Protein AF-A0A959CGW0-F1 (afdb_monomer)

pLDDT: mean 75.61, std 17.94, range [24.03, 93.38]

Structure (mmCIF, N/CA/C/O backbone):
data_AF-A0A959CGW0-F1
#
_entry.id   AF-A0A959CGW0-F1
#
loop_
_atom_site.group_PDB
_atom_site.id
_atom_site.type_symbol
_atom_site.label_atom_id
_atom_site.label_alt_id
_atom_site.label_comp_id
_atom_site.label_asym_id
_atom_site.label_entity_id
_atom_site.label_seq_id
_atom_site.pdbx_PDB_ins_code
_atom_site.Cartn_x
_atom_site.Cartn_y
_atom_site.Cartn_z
_atom_site.occupancy
_atom_site.B_iso_or_equiv
_atom_site.auth_seq_id
_atom_site.auth_comp_id
_atom_site.auth_asym_id
_atom_site.auth_atom_id
_atom_site.pdbx_PDB_model_num
ATOM 1 N N . MET A 1 1 ? -14.147 -12.123 28.072 1.00 40.72 1 MET A N 1
ATOM 2 C CA . MET A 1 1 ? -12.994 -11.207 27.920 1.00 40.72 1 MET A CA 1
ATOM 3 C C . MET A 1 1 ? -12.522 -11.081 26.483 1.00 40.72 1 MET A C 1
ATOM 5 O O . MET A 1 1 ? -12.394 -9.946 26.071 1.00 40.72 1 MET A O 1
ATOM 9 N N . ALA A 1 2 ? -12.300 -12.160 25.717 1.00 41.91 2 ALA A N 1
ATOM 10 C CA . ALA A 1 2 ? -12.145 -12.042 24.253 1.00 41.91 2 ALA A CA 1
ATOM 11 C C . ALA A 1 2 ? -13.503 -11.981 23.516 1.00 41.91 2 ALA A C 1
ATOM 13 O O . ALA A 1 2 ? -13.627 -11.303 22.511 1.00 41.91 2 ALA A O 1
ATOM 14 N N . GLN A 1 3 ? -14.540 -12.616 24.076 1.00 38.81 3 GLN A N 1
ATOM 15 C CA . GLN A 1 3 ? -15.893 -12.671 23.497 1.00 38.81 3 GLN A CA 1
ATOM 16 C C . GLN A 1 3 ? -16.724 -11.381 23.630 1.00 38.81 3 GLN A C 1
ATOM 18 O O . GLN A 1 3 ? -17.798 -11.312 23.056 1.00 38.81 3 GLN A O 1
ATOM 23 N N . ASP A 1 4 ? -16.259 -10.374 24.377 1.00 42.06 4 ASP A N 1
ATOM 24 C CA . ASP A 1 4 ? -17.036 -9.144 24.624 1.00 42.06 4 ASP A CA 1
ATOM 25 C C . ASP A 1 4 ? -16.695 -8.006 23.636 1.00 42.06 4 ASP A C 1
ATOM 27 O O . ASP A 1 4 ? -17.337 -6.963 23.662 1.00 42.06 4 ASP A O 1
ATOM 31 N N . LEU A 1 5 ? -15.678 -8.182 22.779 1.00 47.25 5 LEU A N 1
ATOM 32 C CA . LEU A 1 5 ? -15.230 -7.173 21.802 1.00 47.25 5 LEU A CA 1
ATOM 33 C C . LEU A 1 5 ? -15.841 -7.367 20.404 1.00 47.25 5 LEU A C 1
ATOM 35 O O . LEU A 1 5 ? -15.993 -6.389 19.678 1.00 47.25 5 LEU A O 1
ATOM 39 N N . GLU A 1 6 ? -16.249 -8.590 20.047 1.00 45.66 6 GLU A N 1
ATOM 40 C CA . GLU A 1 6 ? -16.952 -8.877 18.783 1.00 45.66 6 GLU A CA 1
ATOM 41 C C . GLU A 1 6 ? -18.391 -8.321 18.761 1.00 45.66 6 GLU A C 1
ATOM 43 O O . GLU A 1 6 ? -18.940 -8.087 17.687 1.00 45.66 6 GLU A O 1
ATOM 48 N N . GLU A 1 7 ? -19.006 -8.064 19.924 1.00 45.03 7 GLU A N 1
ATOM 49 C CA . GLU A 1 7 ? -20.389 -7.562 20.007 1.00 45.03 7 GLU A CA 1
ATOM 50 C C . GLU A 1 7 ? -20.522 -6.025 19.922 1.00 45.03 7 GLU A C 1
ATOM 52 O O . GLU A 1 7 ? -21.622 -5.543 19.652 1.00 45.03 7 GLU A O 1
ATOM 57 N N . GLU A 1 8 ? -19.454 -5.230 20.102 1.00 50.91 8 GLU A N 1
ATOM 58 C CA . GLU A 1 8 ? -19.576 -3.757 20.202 1.00 50.91 8 GLU A CA 1
ATOM 59 C C . GLU A 1 8 ? -19.379 -2.973 18.887 1.00 50.91 8 GLU A C 1
ATOM 61 O O . GLU A 1 8 ? -19.698 -1.784 18.841 1.00 50.91 8 GLU A O 1
ATOM 66 N N . ALA A 1 9 ? -18.934 -3.595 17.791 1.00 58.69 9 ALA A N 1
ATOM 67 C CA . ALA A 1 9 ? -18.875 -2.931 16.483 1.00 58.69 9 ALA A CA 1
ATOM 68 C C . ALA A 1 9 ? -18.892 -3.942 15.327 1.00 58.69 9 ALA A C 1
ATOM 70 O O . ALA A 1 9 ? -17.861 -4.295 14.763 1.00 58.69 9 ALA A O 1
ATOM 71 N N . ALA A 1 10 ? -20.085 -4.386 14.941 1.00 76.38 10 ALA A N 1
ATOM 72 C CA . ALA A 1 10 ? -20.268 -5.233 13.770 1.00 76.38 10 ALA A CA 1
ATOM 73 C C . ALA A 1 10 ? -20.148 -4.387 12.479 1.00 76.38 10 ALA A C 1
ATOM 75 O O . ALA A 1 10 ? -21.133 -3.872 11.934 1.00 76.38 10 ALA A O 1
ATOM 76 N N . LEU A 1 11 ? -18.905 -4.190 12.037 1.00 85.19 11 LEU A N 1
ATOM 77 C CA . LEU A 1 11 ? -18.532 -3.515 10.794 1.00 85.19 11 LEU A CA 1
ATOM 78 C C . LEU A 1 11 ? -18.222 -4.551 9.715 1.00 85.19 11 LEU A C 1
ATOM 80 O O . LEU A 1 11 ? -17.596 -5.562 10.004 1.00 85.19 11 LEU A O 1
ATOM 84 N N . GLN A 1 12 ? -18.642 -4.281 8.482 1.00 85.69 12 GLN A N 1
ATOM 85 C CA . GLN A 1 12 ? -18.347 -5.127 7.327 1.00 85.69 12 GLN A CA 1
ATOM 86 C C . GLN A 1 12 ? -17.741 -4.299 6.196 1.00 85.69 12 GLN A C 1
ATOM 88 O O . GLN A 1 12 ? -18.241 -3.216 5.877 1.00 85.69 12 GLN A O 1
ATOM 93 N N . GLY A 1 13 ? -16.670 -4.795 5.592 1.00 84.56 13 GLY A N 1
ATOM 94 C CA . GLY A 1 13 ? -16.005 -4.244 4.422 1.00 84.56 13 GLY A CA 1
ATOM 95 C C . GLY A 1 13 ? -16.343 -5.051 3.173 1.00 84.56 13 GLY A C 1
ATOM 96 O O . GLY A 1 13 ? -16.506 -6.265 3.214 1.00 84.56 13 GLY A O 1
ATOM 97 N N . LYS A 1 14 ? -16.469 -4.374 2.032 1.00 84.69 14 LYS A N 1
ATOM 98 C CA . LYS A 1 14 ? -16.599 -5.038 0.736 1.00 84.69 14 LYS A CA 1
ATOM 99 C C . LYS A 1 14 ? -15.982 -4.227 -0.389 1.00 84.69 14 LYS A C 1
ATOM 101 O O . LYS A 1 14 ? -16.299 -3.049 -0.569 1.00 84.69 14 LYS A O 1
ATOM 106 N N . ILE A 1 15 ? -15.177 -4.875 -1.216 1.00 82.94 15 ILE A N 1
ATOM 107 C CA . ILE A 1 15 ? -14.678 -4.348 -2.478 1.00 82.94 15 ILE A CA 1
ATOM 108 C C . ILE A 1 15 ? -15.696 -4.674 -3.569 1.00 82.94 15 ILE A C 1
ATOM 110 O O . ILE A 1 15 ? -15.999 -5.827 -3.888 1.00 82.94 15 ILE A O 1
ATOM 114 N N . LEU A 1 16 ? -16.232 -3.627 -4.182 1.00 78.38 16 LEU A N 1
ATOM 115 C CA . LEU A 1 16 ? -17.110 -3.689 -5.343 1.00 78.38 16 LEU A CA 1
ATOM 116 C C . LEU A 1 16 ? -16.325 -3.270 -6.585 1.00 78.38 16 LEU A C 1
ATOM 118 O O . LEU A 1 16 ? -15.465 -2.396 -6.509 1.00 78.38 16 LEU A O 1
ATOM 122 N N . TYR A 1 17 ? -16.633 -3.863 -7.736 1.00 81.81 17 TYR A N 1
ATOM 123 C CA . TYR A 1 17 ? -15.991 -3.506 -8.997 1.00 81.81 17 TYR A CA 1
ATOM 124 C C . TYR A 1 17 ? -17.015 -3.300 -10.113 1.00 81.81 17 TYR A C 1
ATOM 126 O O . TYR A 1 17 ? -18.050 -3.964 -10.161 1.00 81.81 17 TYR A O 1
ATOM 134 N N . GLU A 1 18 ? -16.708 -2.377 -11.020 1.00 73.19 18 GLU A N 1
ATOM 135 C CA . GLU A 1 18 ? -17.473 -2.096 -12.235 1.00 73.19 18 GLU A CA 1
ATOM 136 C C . GLU A 1 18 ? -16.509 -1.990 -13.419 1.00 73.19 18 GLU A C 1
ATOM 138 O O . GLU A 1 18 ? -15.543 -1.228 -13.370 1.00 73.19 18 GLU A O 1
ATOM 143 N N . VAL A 1 19 ? -16.772 -2.746 -14.487 1.00 76.94 19 VAL A N 1
ATOM 144 C CA . VAL A 1 19 ? -15.992 -2.680 -15.730 1.00 76.94 19 VAL A CA 1
ATOM 145 C C . VAL A 1 19 ? -16.725 -1.787 -16.728 1.00 76.94 19 VAL A C 1
ATOM 147 O O . VAL A 1 19 ? -17.822 -2.105 -17.189 1.00 76.94 19 VAL A O 1
ATOM 150 N N . GLU A 1 20 ? -16.110 -0.658 -17.073 1.00 72.75 20 GLU A N 1
ATOM 151 C CA . GLU A 1 20 ? -16.621 0.340 -18.013 1.00 72.75 20 GLU A CA 1
ATOM 152 C C . GLU A 1 20 ? -15.738 0.367 -19.270 1.00 72.75 20 GLU A C 1
ATOM 154 O O . GLU A 1 20 ? -14.824 1.179 -19.430 1.00 72.75 20 GLU A O 1
ATOM 159 N N . GLY A 1 21 ? -16.006 -0.545 -20.206 1.00 76.81 21 GLY A N 1
ATOM 160 C CA . GLY A 1 21 ? -15.242 -0.640 -21.449 1.00 76.81 21 GLY A CA 1
ATOM 161 C C . GLY A 1 21 ? -13.824 -1.165 -21.214 1.00 76.81 21 GLY A C 1
ATOM 162 O O . GLY A 1 21 ? -13.641 -2.370 -21.122 1.00 76.81 21 GLY A O 1
ATOM 163 N N . LYS A 1 22 ? -12.827 -0.269 -21.183 1.00 82.38 22 LYS A N 1
ATOM 164 C CA . LYS A 1 22 ? -11.417 -0.611 -20.894 1.00 82.38 22 LYS A CA 1
ATOM 165 C C . LYS A 1 22 ? -11.002 -0.287 -19.465 1.00 82.38 22 LYS A C 1
ATOM 167 O O . LYS A 1 22 ? -9.892 -0.638 -19.073 1.00 82.38 22 LYS A O 1
ATOM 172 N N . ASP A 1 23 ? -11.858 0.405 -18.728 1.00 78.94 23 ASP A N 1
ATOM 173 C CA . ASP A 1 23 ? -11.561 0.846 -17.380 1.00 78.94 23 ASP A CA 1
ATOM 174 C C . ASP A 1 23 ? -12.228 -0.101 -16.382 1.00 78.94 23 ASP A C 1
ATOM 176 O O . ASP A 1 23 ? -13.349 -0.561 -16.598 1.00 78.94 23 ASP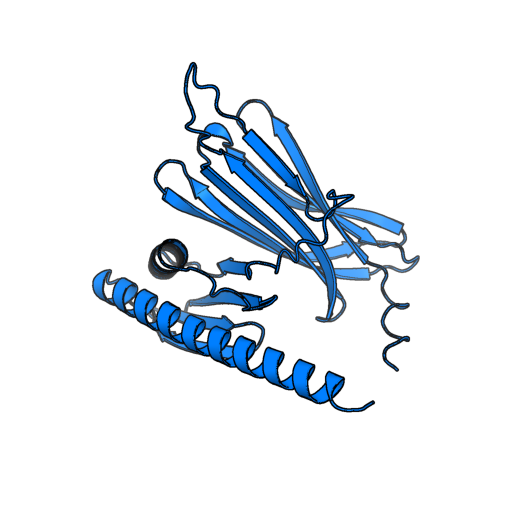 A O 1
ATOM 180 N N . ILE A 1 24 ? -11.551 -0.357 -15.270 1.00 82.19 24 ILE A N 1
ATOM 181 C CA . ILE A 1 24 ? -12.125 -0.976 -14.082 1.00 82.19 24 ILE A CA 1
ATOM 182 C C . ILE A 1 24 ? -12.177 0.068 -12.969 1.00 82.19 24 ILE A C 1
ATOM 184 O O . ILE A 1 24 ? -11.206 0.788 -12.716 1.00 82.19 24 ILE A O 1
ATOM 188 N N . VAL A 1 25 ? -13.330 0.180 -12.320 1.00 82.88 25 VAL A N 1
ATOM 189 C CA . VAL A 1 25 ? -13.539 1.029 -11.148 1.00 82.88 25 VAL A CA 1
ATOM 190 C C . VAL A 1 25 ? -13.728 0.126 -9.946 1.00 82.88 25 VAL A C 1
ATOM 192 O O . VAL A 1 25 ? -14.702 -0.619 -9.889 1.00 82.88 25 VAL A O 1
ATOM 195 N N . LEU A 1 26 ? -12.819 0.220 -8.983 1.00 86.81 26 LEU A N 1
ATOM 196 C CA . LEU A 1 26 ? -12.926 -0.461 -7.700 1.00 86.81 26 LEU A CA 1
ATOM 197 C C . LEU A 1 26 ? -13.455 0.523 -6.658 1.00 86.81 26 LEU A C 1
ATOM 199 O O . LEU A 1 26 ? -13.031 1.681 -6.610 1.00 86.81 26 LEU A O 1
ATOM 203 N N . LYS A 1 27 ? -14.396 0.073 -5.834 1.00 83.25 27 LYS A N 1
ATOM 204 C CA . LYS A 1 27 ? -15.066 0.868 -4.805 1.00 83.25 27 LYS A CA 1
ATOM 205 C C . LYS A 1 27 ? -15.039 0.090 -3.496 1.00 83.25 27 LYS A C 1
ATOM 207 O O . LYS A 1 27 ? -15.592 -1.002 -3.431 1.00 83.25 27 LYS A O 1
ATOM 212 N N . ALA A 1 28 ? -14.437 0.664 -2.464 1.00 88.56 28 ALA A N 1
ATOM 213 C CA . ALA A 1 28 ? -14.523 0.129 -1.115 1.00 88.56 28 ALA A CA 1
ATOM 214 C C . ALA A 1 28 ? -15.822 0.616 -0.467 1.00 88.56 28 ALA A C 1
ATOM 216 O O . ALA A 1 28 ? -16.067 1.824 -0.357 1.00 88.56 28 ALA A O 1
ATOM 217 N N . GLN A 1 29 ? -16.655 -0.327 -0.049 1.00 89.94 29 GLN A N 1
ATOM 218 C CA . GLN A 1 29 ? -17.862 -0.101 0.724 1.00 89.94 29 GLN A CA 1
ATOM 219 C C . GLN A 1 29 ? -17.627 -0.580 2.154 1.00 89.94 29 GLN A C 1
ATOM 221 O O . GLN A 1 29 ? -17.096 -1.663 2.362 1.00 89.94 29 GLN A O 1
ATOM 226 N N . ALA A 1 30 ? -18.061 0.213 3.126 1.00 91.69 30 ALA A N 1
ATOM 227 C CA . ALA A 1 30 ? -18.190 -0.226 4.505 1.00 91.69 30 ALA A CA 1
ATOM 228 C C . ALA A 1 30 ? -19.664 -0.208 4.909 1.00 91.69 30 ALA A C 1
ATOM 230 O O . ALA A 1 30 ? -20.430 0.652 4.459 1.00 91.69 30 ALA A O 1
ATOM 231 N N . GLN A 1 31 ? -20.057 -1.143 5.760 1.00 88.00 31 GLN A N 1
ATOM 232 C CA . GLN A 1 31 ? -21.379 -1.231 6.350 1.00 88.00 31 GLN A CA 1
ATOM 233 C C . GLN A 1 31 ? -21.255 -1.289 7.866 1.00 88.00 31 GLN A C 1
ATOM 235 O O . GLN A 1 31 ? -20.513 -2.097 8.415 1.00 88.00 31 GLN A O 1
ATOM 240 N N . ASN A 1 32 ? -22.020 -0.438 8.535 1.00 90.81 32 ASN A N 1
ATOM 241 C CA . ASN A 1 32 ? -22.271 -0.555 9.956 1.00 90.81 32 ASN A CA 1
ATOM 242 C C . ASN A 1 32 ? -23.537 -1.387 10.142 1.00 90.81 32 ASN A C 1
ATOM 244 O O . ASN A 1 32 ? -24.594 -1.001 9.654 1.00 90.81 32 ASN A O 1
ATOM 248 N N . THR A 1 33 ? -23.440 -2.529 10.814 1.00 86.62 33 THR A N 1
ATOM 249 C CA . THR A 1 33 ? -24.609 -3.374 11.115 1.00 86.62 33 THR A CA 1
ATOM 250 C C . THR A 1 33 ? -25.151 -3.137 12.526 1.00 86.62 33 THR A C 1
ATOM 252 O O . THR A 1 33 ? -26.188 -3.688 12.891 1.00 86.62 33 THR A O 1
ATOM 255 N N . THR A 1 34 ? -24.490 -2.280 13.311 1.00 85.00 34 THR A N 1
ATOM 256 C CA . THR A 1 34 ? -24.990 -1.828 14.614 1.00 85.00 34 THR A CA 1
ATOM 257 C C . THR A 1 34 ? -26.022 -0.713 14.445 1.00 85.00 34 THR A C 1
ATOM 259 O O . THR A 1 34 ? -26.118 -0.087 13.389 1.00 85.00 34 THR A O 1
ATOM 262 N N . THR A 1 35 ? -26.795 -0.435 15.495 1.00 85.75 35 THR A N 1
ATOM 263 C CA . THR A 1 35 ? -27.772 0.668 15.515 1.00 85.75 35 THR A CA 1
ATOM 264 C C . THR A 1 35 ? -27.159 2.023 15.855 1.00 85.75 35 THR A C 1
ATOM 266 O O . THR A 1 35 ? -27.779 3.057 15.600 1.00 85.75 35 THR A O 1
ATOM 269 N N . ASP A 1 36 ? -25.968 2.024 16.449 1.00 87.31 36 ASP A N 1
ATOM 270 C CA . ASP A 1 36 ? -25.286 3.234 16.884 1.00 87.31 36 ASP A CA 1
ATOM 271 C C . ASP A 1 36 ? -24.351 3.766 15.802 1.00 87.31 36 ASP A C 1
ATOM 273 O O . ASP A 1 36 ? -23.939 3.074 14.876 1.00 87.31 36 ASP A O 1
ATOM 277 N N . GLU A 1 37 ? -24.036 5.049 15.905 1.00 90.69 37 GLU A N 1
ATOM 278 C CA . GLU A 1 37 ? -23.093 5.702 15.011 1.00 90.69 37 GLU A CA 1
ATOM 279 C C . GLU A 1 37 ? -21.658 5.262 15.325 1.00 90.69 37 GLU A C 1
ATOM 281 O O . GLU A 1 37 ? -21.218 5.337 16.473 1.00 90.69 37 GLU A O 1
ATOM 286 N N . VAL A 1 38 ? -20.910 4.877 14.290 1.00 90.25 38 VAL A N 1
ATOM 287 C CA . VAL A 1 38 ? -19.531 4.395 14.410 1.00 90.25 38 VAL A CA 1
ATOM 288 C C . VAL A 1 38 ? -18.595 5.231 13.538 1.00 90.25 38 VAL A C 1
ATOM 290 O O . VAL A 1 38 ? -18.931 5.658 12.429 1.00 90.25 38 VAL A O 1
ATOM 293 N N . ILE A 1 39 ? -17.393 5.478 14.059 1.00 91.69 39 ILE A N 1
ATOM 294 C CA . ILE A 1 39 ? -16.265 6.003 13.290 1.00 91.69 39 ILE A CA 1
ATOM 295 C C . ILE A 1 39 ? -15.280 4.854 13.116 1.00 91.69 39 ILE A C 1
ATOM 297 O O . ILE A 1 39 ? -14.693 4.396 14.095 1.00 91.69 39 ILE A O 1
ATOM 301 N N . LEU A 1 40 ? -15.114 4.408 11.876 1.00 91.69 40 LEU A N 1
ATOM 302 C CA . LEU A 1 40 ? -14.159 3.370 11.503 1.00 91.69 40 LEU A CA 1
ATOM 303 C C . LEU A 1 40 ? -12.929 3.990 10.844 1.00 91.69 40 LEU A C 1
ATOM 305 O O . LEU A 1 40 ? -13.030 5.032 10.189 1.00 91.69 40 LEU A O 1
ATOM 309 N N . GLY A 1 41 ? -11.780 3.350 11.019 1.00 90.25 41 GLY A N 1
ATOM 310 C CA . GLY A 1 41 ? -10.609 3.539 10.169 1.00 90.25 41 GLY A CA 1
ATOM 311 C C . GLY A 1 41 ? -10.666 2.568 8.994 1.00 90.25 41 GLY A C 1
ATOM 312 O O . GLY A 1 41 ? -11.264 1.500 9.112 1.00 90.25 41 GLY A O 1
ATOM 313 N N . PHE A 1 42 ? -10.060 2.917 7.868 1.00 89.94 42 PHE A N 1
ATOM 314 C CA . PHE A 1 42 ? -9.888 1.981 6.765 1.00 89.94 42 PHE A CA 1
ATOM 315 C C . PHE A 1 42 ? -8.565 2.202 6.042 1.00 89.94 42 PHE A C 1
ATOM 317 O O . PHE A 1 42 ? -8.103 3.340 5.949 1.00 89.94 42 PHE A O 1
ATOM 324 N N . ASP A 1 43 ? -8.042 1.121 5.470 1.00 86.75 43 ASP A N 1
ATOM 325 C CA . ASP A 1 43 ? -7.021 1.146 4.425 1.00 86.75 43 ASP A CA 1
ATOM 326 C C . ASP A 1 43 ? -7.594 0.455 3.184 1.00 86.75 43 ASP A C 1
ATOM 328 O O . ASP A 1 43 ? -8.055 -0.684 3.255 1.00 86.75 43 ASP A O 1
ATOM 332 N N . PHE A 1 44 ? -7.590 1.141 2.042 1.00 90.19 44 PHE A N 1
ATOM 333 C CA . PHE A 1 44 ? -7.931 0.561 0.746 1.00 90.19 44 PHE A CA 1
ATOM 334 C C . PHE A 1 44 ? -6.702 0.581 -0.153 1.00 90.19 44 PHE A C 1
ATOM 336 O O . PHE A 1 44 ? -6.317 1.617 -0.707 1.00 90.19 44 PHE A O 1
ATOM 343 N N . ILE A 1 45 ? -6.080 -0.584 -0.257 1.00 85.94 45 ILE A N 1
ATOM 344 C CA . ILE A 1 45 ? -4.767 -0.786 -0.847 1.00 85.94 45 ILE A CA 1
ATOM 345 C C . ILE A 1 45 ? -4.941 -1.508 -2.168 1.00 85.94 45 ILE A C 1
ATOM 347 O O . ILE A 1 45 ? -5.727 -2.439 -2.298 1.00 85.94 45 ILE A O 1
ATOM 351 N N . LEU A 1 46 ? -4.187 -1.073 -3.159 1.00 88.94 46 LEU A N 1
ATOM 352 C CA . LEU A 1 46 ? -4.088 -1.707 -4.451 1.00 88.94 46 LEU A CA 1
ATOM 353 C C . LEU A 1 46 ? -2.620 -1.850 -4.808 1.00 88.94 46 LEU A C 1
ATOM 355 O O . LEU A 1 46 ? -1.886 -0.862 -4.786 1.00 88.94 46 LEU A O 1
ATOM 359 N N . THR A 1 47 ? -2.217 -3.058 -5.174 1.00 84.31 47 THR A N 1
ATOM 360 C CA . THR A 1 47 ? -0.896 -3.360 -5.727 1.00 84.31 47 THR A CA 1
ATOM 361 C C . THR A 1 47 ? -1.041 -4.177 -7.003 1.00 84.31 47 THR A C 1
ATOM 363 O O . THR A 1 47 ? -2.108 -4.721 -7.271 1.00 84.31 47 THR A O 1
ATOM 366 N N . GLY A 1 48 ? -0.007 -4.243 -7.830 1.00 83.38 48 GLY A N 1
ATOM 367 C CA . GLY A 1 48 ? -0.032 -5.059 -9.039 1.00 83.38 48 GLY A CA 1
ATOM 368 C C . GLY A 1 48 ? 1.058 -4.686 -10.025 1.00 83.38 48 GLY A C 1
ATOM 369 O O . GLY A 1 48 ? 1.951 -3.885 -9.725 1.00 83.38 48 GLY A O 1
ATOM 370 N N . THR A 1 49 ? 0.946 -5.223 -11.237 1.00 81.75 49 THR A N 1
ATOM 371 C CA . THR A 1 49 ? 1.864 -4.925 -12.336 1.00 81.75 49 THR A CA 1
ATOM 372 C C . THR A 1 49 ? 1.147 -4.600 -13.644 1.00 81.75 49 THR A C 1
ATOM 374 O O . THR A 1 49 ? 0.114 -5.175 -13.999 1.00 81.75 49 THR A O 1
ATOM 377 N N . ASP A 1 50 ? 1.714 -3.663 -14.404 1.00 85.88 50 ASP A N 1
ATOM 378 C CA . ASP A 1 50 ? 1.306 -3.403 -15.783 1.00 85.88 50 ASP A CA 1
ATOM 379 C C . ASP A 1 50 ? 1.914 -4.438 -16.757 1.00 85.88 50 ASP A C 1
ATOM 381 O O . ASP A 1 50 ? 2.782 -5.247 -16.416 1.00 85.88 50 ASP A O 1
ATOM 385 N N . LYS A 1 51 ? 1.488 -4.415 -18.022 1.00 83.12 51 LYS A N 1
ATOM 386 C CA . LYS A 1 51 ? 2.005 -5.316 -19.072 1.00 83.12 51 LYS A CA 1
ATOM 387 C C . LYS A 1 51 ? 3.491 -5.127 -19.404 1.00 83.12 51 LYS A C 1
ATOM 389 O O . LYS A 1 51 ? 4.061 -5.975 -20.094 1.00 83.12 51 LYS A O 1
ATOM 394 N N . ASN A 1 52 ? 4.110 -4.042 -18.942 1.00 83.19 52 ASN A N 1
ATOM 395 C CA . ASN A 1 52 ? 5.541 -3.771 -19.058 1.00 83.19 52 ASN A CA 1
ATOM 396 C C . ASN A 1 52 ? 6.320 -4.184 -17.795 1.00 83.19 52 ASN A C 1
ATOM 398 O O . ASN A 1 52 ? 7.527 -3.952 -17.746 1.00 83.19 52 ASN A O 1
ATOM 402 N N . ASN A 1 53 ? 5.661 -4.823 -16.821 1.00 77.12 53 ASN A N 1
ATOM 403 C CA . ASN A 1 53 ? 6.180 -5.162 -15.495 1.00 77.12 53 ASN A CA 1
ATOM 404 C C . ASN A 1 53 ? 6.535 -3.944 -14.625 1.00 77.12 53 ASN A C 1
ATOM 406 O O . ASN A 1 53 ? 7.368 -4.062 -13.729 1.00 77.12 53 ASN A O 1
ATOM 410 N N . ASN A 1 54 ? 5.927 -2.782 -14.867 1.00 77.94 54 ASN A N 1
ATOM 411 C CA . ASN A 1 54 ? 5.997 -1.684 -13.908 1.00 77.94 54 ASN A CA 1
ATOM 412 C C . ASN A 1 54 ? 5.009 -1.952 -12.770 1.00 77.94 54 ASN A C 1
ATOM 414 O O . ASN A 1 54 ? 3.875 -2.370 -13.021 1.00 77.94 54 ASN A O 1
ATOM 418 N N . SER A 1 55 ? 5.423 -1.675 -11.538 1.00 78.38 55 SER A N 1
ATOM 419 C CA . SER A 1 55 ? 4.558 -1.699 -10.361 1.00 78.38 55 SER A CA 1
ATOM 420 C C . SER A 1 55 ? 3.455 -0.650 -10.472 1.00 78.38 55 SER A C 1
ATOM 422 O O . SER A 1 55 ? 3.676 0.494 -10.877 1.00 78.38 55 SER A O 1
ATOM 424 N N . ILE A 1 56 ? 2.252 -1.045 -10.078 1.00 84.12 56 ILE A N 1
ATOM 425 C CA . ILE A 1 56 ? 1.138 -0.141 -9.822 1.00 84.12 56 ILE A CA 1
ATOM 426 C C . ILE A 1 56 ? 0.797 -0.232 -8.339 1.00 84.12 56 ILE A C 1
ATOM 428 O O . ILE A 1 56 ? 0.557 -1.316 -7.822 1.00 84.12 56 ILE A O 1
ATOM 432 N N . SER A 1 57 ? 0.785 0.906 -7.649 1.00 82.31 57 SER A N 1
ATOM 433 C CA . SER A 1 57 ? 0.317 0.995 -6.268 1.00 82.31 57 SER A CA 1
ATOM 434 C C . SER A 1 57 ? -0.695 2.129 -6.128 1.00 82.31 57 SER A C 1
ATOM 436 O O . SER A 1 57 ? -0.593 3.180 -6.774 1.00 82.31 57 SER A O 1
ATOM 438 N N . ASN A 1 58 ? -1.705 1.918 -5.295 1.00 84.75 58 ASN A N 1
ATOM 439 C CA . ASN A 1 58 ? -2.575 2.973 -4.805 1.00 84.75 58 ASN A CA 1
ATOM 440 C C . ASN A 1 58 ? -2.971 2.641 -3.370 1.00 84.75 58 ASN A C 1
ATOM 442 O O . ASN A 1 58 ? -3.553 1.591 -3.134 1.00 84.75 58 ASN A O 1
ATOM 446 N N . ASN A 1 59 ? -2.679 3.533 -2.431 1.00 86.12 59 ASN A N 1
ATOM 447 C CA . ASN A 1 59 ? -3.116 3.391 -1.051 1.00 86.12 59 ASN A CA 1
ATOM 448 C C . ASN A 1 59 ? -4.031 4.561 -0.673 1.00 86.12 59 ASN A C 1
ATOM 450 O O . ASN A 1 59 ? -3.656 5.727 -0.832 1.00 86.12 59 ASN A O 1
ATOM 454 N N . GLN A 1 60 ? -5.238 4.245 -0.208 1.00 85.69 60 GLN A N 1
ATOM 455 C CA . GLN A 1 60 ? -6.206 5.205 0.308 1.00 85.69 60 GLN A CA 1
ATOM 456 C C . GLN A 1 60 ? -6.565 4.837 1.745 1.00 85.69 60 GLN A C 1
ATOM 458 O O . GLN A 1 60 ? -7.375 3.942 1.970 1.00 85.69 60 GLN A O 1
ATOM 463 N N . ASP A 1 61 ? -5.996 5.568 2.696 1.00 90.62 61 ASP A N 1
ATOM 464 C CA . ASP A 1 61 ? -6.323 5.472 4.115 1.00 90.62 61 ASP A CA 1
ATOM 465 C C . ASP A 1 61 ? -7.288 6.583 4.553 1.00 90.62 61 ASP A C 1
ATOM 467 O O . ASP A 1 61 ? -7.374 7.661 3.946 1.00 90.62 61 ASP A O 1
ATOM 471 N N . GLY A 1 62 ? -8.031 6.343 5.631 1.00 89.12 62 GLY A N 1
ATOM 472 C CA . GLY A 1 62 ? -8.854 7.385 6.225 1.00 89.12 62 GLY A CA 1
ATOM 473 C C . GLY A 1 62 ? -9.765 6.923 7.348 1.00 89.12 62 GLY A C 1
ATOM 474 O O . GLY A 1 62 ? -9.744 5.782 7.795 1.00 89.12 62 GLY A O 1
ATOM 475 N N . GLN A 1 63 ? -10.598 7.856 7.805 1.00 93.00 63 GLN A N 1
ATOM 476 C CA . GLN A 1 63 ? -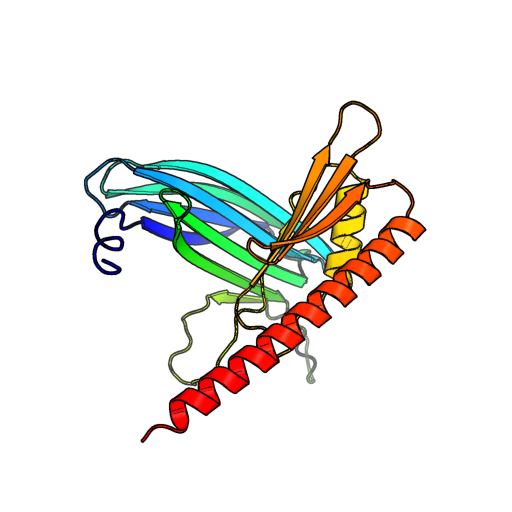11.680 7.571 8.738 1.00 93.00 63 GLN A CA 1
ATOM 477 C C . GLN A 1 63 ? -13.022 7.833 8.068 1.00 93.00 63 GLN A C 1
ATOM 479 O O . GLN A 1 63 ? -13.217 8.860 7.409 1.00 93.00 63 GLN A O 1
ATOM 484 N N . ALA A 1 64 ? -13.969 6.926 8.279 1.00 91.81 64 ALA A N 1
ATOM 485 C CA . ALA A 1 64 ? -15.328 7.060 7.800 1.00 91.81 64 ALA A CA 1
ATOM 486 C C . ALA A 1 64 ? -16.302 7.039 8.973 1.00 91.81 64 ALA A C 1
ATOM 488 O O . ALA A 1 64 ? -16.267 6.178 9.846 1.00 91.81 64 ALA A O 1
ATOM 489 N N . LYS A 1 65 ? -17.199 8.018 8.967 1.00 93.38 65 LYS A N 1
ATOM 490 C CA . LYS A 1 65 ? -18.318 8.088 9.894 1.00 93.38 65 LYS A CA 1
ATOM 491 C C . LYS A 1 65 ? -19.553 7.476 9.237 1.00 93.38 65 LYS A C 1
ATOM 493 O O . LYS A 1 65 ? -19.927 7.942 8.148 1.00 93.38 65 LYS A O 1
ATOM 498 N N . LEU A 1 66 ? -20.131 6.467 9.888 1.00 91.94 66 LEU A N 1
ATOM 499 C CA . LEU A 1 66 ? -21.319 5.729 9.459 1.00 91.94 66 LEU A CA 1
ATOM 500 C C . LEU A 1 66 ? -22.383 5.792 10.564 1.00 91.94 66 LEU A C 1
ATOM 502 O O . LEU A 1 66 ? -22.101 5.518 11.730 1.00 91.94 66 LEU A O 1
ATOM 506 N N . ALA A 1 67 ? -23.608 6.155 10.199 1.00 91.38 67 ALA A N 1
ATOM 507 C CA . ALA A 1 67 ? -24.769 5.991 11.062 1.00 91.38 67 ALA A CA 1
ATOM 508 C C . ALA A 1 67 ? -25.074 4.497 11.285 1.00 91.38 67 ALA A C 1
ATOM 510 O O . ALA A 1 67 ? -24.523 3.628 10.604 1.00 91.38 67 ALA A O 1
ATOM 511 N N . GLY A 1 68 ? -25.949 4.201 12.245 1.00 89.06 68 GLY A N 1
ATOM 512 C CA . GLY A 1 68 ? -26.440 2.843 12.451 1.00 89.06 68 GLY A CA 1
ATOM 513 C C . GLY A 1 68 ? -27.105 2.285 11.195 1.00 89.06 68 GLY A C 1
ATOM 514 O O . GLY A 1 68 ? -27.833 3.007 10.510 1.00 89.06 68 GLY A O 1
ATOM 515 N N . GLU A 1 69 ? -26.833 1.018 10.896 1.00 87.25 69 GLU A N 1
ATOM 516 C CA . GLU A 1 69 ? -27.360 0.282 9.739 1.00 87.25 69 GLU A CA 1
ATOM 517 C C . GLU A 1 69 ? -27.004 0.907 8.367 1.00 87.25 69 GLU A C 1
ATOM 519 O O . GLU A 1 69 ? -27.587 0.552 7.339 1.00 87.25 69 GLU A O 1
ATOM 524 N N . GLU A 1 70 ? -26.052 1.852 8.316 1.00 85.56 70 GLU A N 1
ATOM 525 C CA . GLU A 1 70 ? -25.647 2.541 7.087 1.00 85.56 70 GLU A CA 1
ATOM 526 C C . GLU A 1 70 ? -24.598 1.737 6.304 1.00 85.56 70 GLU A C 1
ATOM 528 O O . GLU A 1 70 ? -23.589 1.300 6.855 1.00 85.56 70 GLU A O 1
ATOM 533 N N . SER A 1 71 ? -24.782 1.639 4.984 1.00 84.62 71 SER A N 1
ATOM 534 C CA . SER A 1 71 ? -23.731 1.246 4.035 1.00 84.62 71 SER A CA 1
ATOM 535 C C . SER A 1 71 ? -23.241 2.460 3.251 1.00 84.62 71 SER A C 1
ATOM 537 O O . SER A 1 71 ? -24.038 3.203 2.673 1.00 84.62 71 SER A O 1
ATOM 539 N N . LYS A 1 72 ? -21.923 2.639 3.162 1.00 83.94 72 LYS A N 1
ATOM 540 C CA . LYS A 1 72 ? -21.301 3.821 2.561 1.00 83.94 72 LYS A CA 1
ATOM 541 C C . LYS A 1 72 ? -20.074 3.465 1.732 1.00 83.94 72 LYS A C 1
ATOM 543 O O . LYS A 1 72 ? -19.258 2.645 2.133 1.00 83.94 72 LYS A O 1
ATOM 548 N N . MET A 1 73 ? -19.929 4.125 0.583 1.00 87.06 73 MET A N 1
ATOM 549 C CA . MET A 1 73 ? -18.691 4.078 -0.200 1.00 87.06 73 MET A CA 1
ATOM 550 C C . MET A 1 73 ? -17.650 4.967 0.473 1.00 87.06 73 MET A C 1
ATOM 552 O O . MET A 1 73 ? -17.879 6.168 0.639 1.00 87.06 73 MET A O 1
ATOM 556 N N . ILE A 1 74 ? -16.536 4.369 0.874 1.00 92.88 74 ILE A N 1
ATOM 557 C CA . ILE A 1 74 ? -15.488 5.017 1.669 1.00 92.88 74 ILE A CA 1
ATOM 558 C C . ILE A 1 74 ? -14.254 5.361 0.832 1.00 92.88 74 ILE A C 1
ATOM 560 O O . ILE A 1 74 ? -13.610 6.372 1.099 1.00 92.88 74 ILE A O 1
ATOM 564 N N . ALA A 1 75 ? -13.990 4.599 -0.232 1.00 89.38 75 ALA A N 1
ATOM 565 C CA . ALA A 1 75 ? -12.896 4.856 -1.161 1.00 89.38 75 ALA A CA 1
ATOM 566 C C . ALA A 1 75 ? -13.225 4.355 -2.572 1.00 89.38 75 ALA A C 1
ATOM 568 O O . ALA A 1 75 ? -14.105 3.512 -2.771 1.00 89.38 75 ALA A O 1
ATOM 569 N N . SER A 1 76 ? -12.519 4.882 -3.572 1.00 84.56 76 SER A N 1
ATOM 570 C CA . SER A 1 76 ? -12.644 4.401 -4.949 1.00 84.56 76 SER A CA 1
ATOM 571 C C . SER A 1 76 ? -11.382 4.665 -5.756 1.00 84.56 76 SER A C 1
ATOM 573 O O . SER A 1 76 ? -10.746 5.708 -5.599 1.00 84.56 76 SER A O 1
ATOM 575 N N . THR A 1 77 ? -11.056 3.763 -6.671 1.00 86.25 77 THR A N 1
ATOM 576 C CA . THR A 1 77 ? -9.970 3.932 -7.638 1.00 86.25 77 THR A CA 1
ATOM 577 C C . THR A 1 77 ? -10.424 3.476 -9.018 1.00 86.25 77 THR A C 1
ATOM 579 O O . THR A 1 77 ? -11.276 2.600 -9.147 1.00 86.25 77 THR A O 1
ATOM 582 N N . ARG A 1 78 ? -9.868 4.086 -10.064 1.00 83.81 78 ARG A N 1
ATOM 583 C CA . ARG A 1 78 ? -10.102 3.702 -11.459 1.00 83.81 78 ARG A CA 1
ATOM 584 C C . ARG A 1 78 ? -8.770 3.359 -12.106 1.00 83.81 78 ARG A C 1
ATOM 586 O O . ARG A 1 78 ? -7.811 4.113 -11.960 1.00 83.81 78 ARG A O 1
ATOM 593 N N . MET A 1 79 ? -8.743 2.267 -12.860 1.00 85.50 79 MET A N 1
ATOM 594 C CA . MET A 1 79 ? -7.575 1.808 -13.609 1.00 85.50 79 MET A CA 1
ATOM 595 C C . MET A 1 79 ? -7.970 1.385 -15.019 1.00 85.50 79 MET A C 1
ATOM 597 O O . MET A 1 79 ? -9.125 1.053 -15.267 1.00 85.50 79 MET A O 1
ATOM 601 N N . VAL A 1 80 ? -7.003 1.366 -15.933 1.00 84.69 80 VAL A N 1
ATOM 602 C CA . VAL A 1 80 ? -7.207 0.883 -17.303 1.00 84.69 80 VAL A CA 1
ATOM 603 C C . VAL A 1 80 ? -6.863 -0.603 -17.350 1.00 84.69 80 VAL A C 1
ATOM 605 O O . VAL A 1 80 ? -5.689 -0.959 -17.422 1.00 84.69 80 VAL A O 1
ATOM 608 N N . LEU A 1 81 ? -7.879 -1.468 -17.335 1.00 79.50 81 LEU A N 1
ATOM 609 C CA . LEU A 1 81 ? -7.748 -2.929 -17.288 1.00 79.50 81 LEU A CA 1
ATOM 610 C C . LEU A 1 81 ? -6.862 -3.470 -18.421 1.00 79.50 81 LEU A C 1
ATOM 612 O O . LEU A 1 81 ? -6.035 -4.353 -18.209 1.00 79.50 81 LEU A O 1
ATOM 616 N N . SER A 1 82 ? -6.953 -2.871 -19.616 1.00 77.19 82 SER A N 1
ATOM 617 C CA . SER A 1 82 ? -6.180 -3.313 -20.782 1.00 77.19 82 SER A CA 1
ATOM 618 C C . SER A 1 82 ? -4.668 -3.117 -20.661 1.00 77.19 82 SER A C 1
ATOM 620 O O . SER A 1 82 ? -3.938 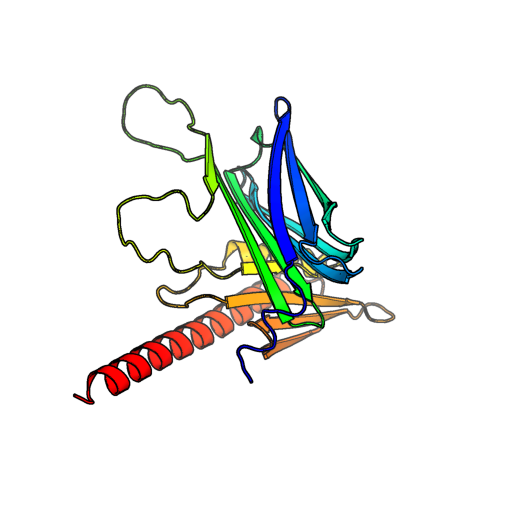-3.697 -21.464 1.00 77.19 82 SER A O 1
ATOM 622 N N . GLU A 1 83 ? -4.191 -2.308 -19.718 1.00 84.12 83 GLU A N 1
ATOM 623 C CA . GLU A 1 83 ? -2.759 -2.092 -19.473 1.00 84.12 83 GLU A CA 1
ATOM 624 C C . GLU A 1 83 ? -2.233 -2.952 -18.317 1.00 84.12 83 GLU A C 1
ATOM 626 O O . GLU A 1 83 ? -1.020 -3.056 -18.144 1.00 84.12 83 GLU A O 1
ATOM 631 N N . LEU A 1 84 ? -3.123 -3.597 -17.556 1.00 80.44 84 LEU A N 1
ATOM 632 C CA . LEU A 1 84 ? -2.764 -4.395 -16.389 1.00 80.44 84 LEU A CA 1
ATOM 633 C C . LEU A 1 84 ? -2.383 -5.818 -16.790 1.00 80.44 84 LEU A C 1
ATOM 635 O O . LEU A 1 84 ? -2.955 -6.405 -17.716 1.00 80.44 84 LEU A O 1
ATOM 639 N N . LYS A 1 85 ? -1.395 -6.360 -16.086 1.00 83.62 85 LYS A N 1
ATOM 640 C CA . LYS A 1 85 ? -1.050 -7.779 -16.105 1.00 83.62 85 LYS A CA 1
ATOM 641 C C . LYS A 1 85 ? -1.707 -8.487 -14.924 1.00 83.62 85 LYS A C 1
ATOM 643 O O . LYS A 1 85 ? -2.312 -9.531 -15.124 1.00 83.62 85 LYS A O 1
ATOM 648 N N . ASP A 1 86 ? -1.620 -7.902 -13.739 1.00 82.94 86 ASP A N 1
ATOM 649 C CA . ASP A 1 86 ? -2.243 -8.396 -12.514 1.00 82.94 86 ASP A CA 1
ATOM 650 C C . ASP A 1 86 ? -2.495 -7.231 -11.545 1.00 82.94 86 ASP A C 1
ATOM 652 O O . ASP A 1 86 ? -1.889 -6.162 -11.671 1.00 82.94 86 ASP A O 1
ATOM 656 N N . PHE A 1 87 ? -3.430 -7.418 -10.614 1.00 86.31 87 PHE A N 1
ATOM 657 C CA . PHE A 1 87 ? -3.550 -6.576 -9.429 1.00 86.31 87 PHE A CA 1
ATOM 658 C C . PHE A 1 87 ? -4.171 -7.341 -8.261 1.00 86.31 87 PHE A C 1
ATOM 660 O O . PHE A 1 87 ? -4.951 -8.273 -8.443 1.00 86.31 87 PHE A O 1
ATOM 667 N N . GLU A 1 88 ? -3.871 -6.870 -7.062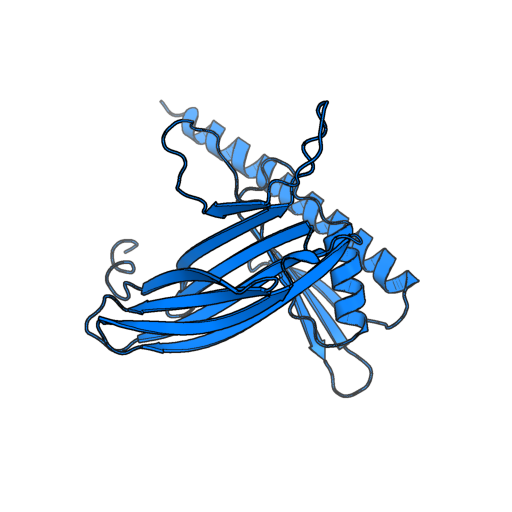 1.00 84.88 88 GLU A N 1
ATOM 668 C CA . GLU A 1 88 ? -4.468 -7.279 -5.803 1.00 84.88 88 GLU A CA 1
ATOM 669 C C . GLU A 1 88 ? -4.976 -6.024 -5.092 1.00 84.88 88 GLU A C 1
ATOM 671 O O . GLU A 1 88 ? -4.231 -5.061 -4.886 1.00 84.88 88 GLU A O 1
ATOM 676 N N . ALA A 1 89 ? -6.264 -6.011 -4.764 1.00 86.38 89 ALA A N 1
ATOM 677 C CA . ALA A 1 89 ? -6.892 -4.960 -3.984 1.00 86.38 89 ALA A CA 1
ATOM 678 C C . ALA A 1 89 ? -7.312 -5.520 -2.627 1.00 86.38 89 ALA A C 1
ATOM 680 O O . ALA A 1 89 ? -8.049 -6.499 -2.576 1.00 86.38 89 ALA A O 1
ATOM 681 N N . VAL A 1 90 ? -6.885 -4.866 -1.551 1.00 85.19 90 VAL A N 1
ATOM 682 C CA . VAL A 1 90 ? -7.175 -5.249 -0.169 1.00 85.19 90 VAL A CA 1
ATOM 683 C C . VAL A 1 90 ? -7.869 -4.093 0.536 1.00 85.19 90 VAL A C 1
ATOM 685 O O . VAL A 1 90 ? -7.450 -2.937 0.443 1.00 85.19 90 VAL A O 1
ATOM 688 N N . LEU A 1 91 ? -8.950 -4.402 1.239 1.00 84.88 91 LEU A N 1
ATOM 689 C CA . LEU A 1 91 ? -9.668 -3.494 2.116 1.00 84.88 91 LEU A CA 1
ATOM 690 C C . LEU A 1 91 ? -9.509 -3.988 3.548 1.00 84.88 91 LEU A C 1
ATOM 692 O O . LEU A 1 91 ? -9.844 -5.131 3.833 1.00 84.88 91 LEU A O 1
ATOM 696 N N . LEU A 1 92 ? -9.052 -3.113 4.437 1.00 83.94 92 LEU A N 1
ATOM 697 C CA . LEU A 1 92 ? -8.951 -3.359 5.873 1.00 83.94 92 LEU A CA 1
ATOM 698 C C . LEU A 1 92 ? -9.856 -2.363 6.598 1.00 83.94 92 LEU A C 1
ATOM 700 O O . LEU A 1 92 ? -9.807 -1.165 6.307 1.00 83.94 92 LEU A O 1
ATOM 704 N N . ILE A 1 93 ? -10.688 -2.843 7.523 1.00 83.62 93 ILE A N 1
ATOM 705 C CA . ILE A 1 93 ? -11.615 -2.025 8.313 1.00 83.62 93 ILE A CA 1
ATOM 706 C C . ILE A 1 93 ? -11.250 -2.126 9.789 1.00 83.62 93 ILE A C 1
ATOM 708 O O . ILE A 1 93 ? -11.221 -3.216 10.353 1.00 83.62 93 ILE A O 1
ATOM 712 N N . TYR A 1 94 ? -11.046 -0.978 10.432 1.00 83.94 94 TYR A N 1
ATOM 713 C CA . TYR A 1 94 ? -10.634 -0.893 11.828 1.00 83.94 94 TYR A CA 1
ATOM 714 C C . TYR A 1 94 ? -11.661 -0.166 12.695 1.00 83.94 94 TYR A C 1
ATOM 716 O O . TYR A 1 94 ? -12.238 0.847 12.289 1.00 83.94 94 TYR A O 1
ATOM 724 N N . TYR A 1 95 ? -11.806 -0.602 13.943 1.00 83.62 95 TYR A N 1
ATOM 725 C CA . TYR A 1 95 ? -12.485 0.140 15.000 1.00 83.62 95 TYR A CA 1
ATOM 726 C C . TYR A 1 95 ? -11.566 0.248 16.212 1.00 83.62 95 TYR A C 1
ATOM 728 O O . TYR A 1 95 ? -11.090 -0.757 16.722 1.00 83.62 95 TYR A O 1
ATOM 736 N N . GLN A 1 96 ? -11.300 1.478 16.665 1.00 81.06 96 GLN A N 1
ATOM 737 C CA . GLN A 1 96 ? -10.362 1.738 17.768 1.00 81.06 96 GLN A CA 1
ATOM 738 C C . GLN A 1 96 ? -9.003 1.027 17.584 1.00 81.06 96 GLN A C 1
ATOM 740 O O . GLN A 1 96 ? -8.471 0.445 18.524 1.00 81.06 96 GLN A O 1
ATOM 745 N N . ASP A 1 97 ? -8.467 1.072 16.359 1.00 73.88 97 ASP A N 1
ATOM 746 C CA . ASP A 1 97 ? -7.205 0.435 15.944 1.00 73.88 97 ASP A CA 1
ATOM 747 C C . ASP A 1 97 ? -7.208 -1.110 15.962 1.00 73.88 97 ASP A C 1
ATOM 749 O O . ASP A 1 97 ? -6.168 -1.734 15.772 1.00 73.88 97 ASP A O 1
ATOM 753 N N . ILE A 1 98 ? -8.373 -1.740 16.136 1.00 72.75 98 ILE A N 1
ATOM 754 C CA . ILE A 1 98 ? -8.560 -3.192 16.026 1.00 72.75 98 ILE A CA 1
ATOM 755 C C . ILE A 1 98 ? -9.120 -3.506 14.638 1.00 72.75 98 ILE A C 1
ATOM 757 O O . ILE A 1 98 ? -10.102 -2.888 14.229 1.00 72.75 98 ILE A O 1
ATOM 761 N N . LEU A 1 99 ? -8.503 -4.447 13.915 1.00 76.31 99 LEU A N 1
ATOM 762 C CA . LEU A 1 99 ? -9.022 -4.953 12.641 1.00 76.31 99 LEU A CA 1
ATOM 763 C C . LEU A 1 99 ? -10.334 -5.707 12.895 1.00 76.31 99 LEU A C 1
ATOM 765 O O . LEU A 1 99 ? -10.354 -6.674 13.651 1.00 76.31 99 LEU A O 1
ATOM 769 N N . MET A 1 100 ? -11.413 -5.245 12.269 1.00 82.00 100 MET A N 1
ATOM 770 C CA . MET A 1 100 ? -12.759 -5.804 12.427 1.00 82.00 100 MET A CA 1
ATOM 771 C C . MET A 1 100 ? -13.149 -6.677 11.241 1.00 82.00 100 MET A C 1
ATOM 773 O O . MET A 1 100 ? -13.831 -7.677 11.426 1.00 82.00 100 MET A O 1
ATOM 777 N N . ASP A 1 101 ? -12.741 -6.280 10.033 1.00 82.12 101 ASP A N 1
ATOM 778 C CA . ASP A 1 101 ? -13.063 -7.002 8.806 1.00 82.12 101 ASP A CA 1
ATOM 779 C C . ASP A 1 101 ? -12.065 -6.680 7.688 1.00 82.12 101 ASP A C 1
ATOM 781 O O . ASP A 1 101 ? -11.417 -5.623 7.700 1.00 82.12 101 ASP A O 1
ATOM 785 N N . SER A 1 102 ? -11.978 -7.572 6.704 1.00 81.81 102 SER A N 1
ATOM 786 C CA . SER A 1 102 ? -11.180 -7.384 5.498 1.00 81.81 102 SER A CA 1
ATOM 787 C C . SER A 1 102 ? -11.829 -8.016 4.267 1.00 81.81 102 SER A C 1
ATOM 789 O O . SER A 1 102 ? -12.606 -8.960 4.360 1.00 81.81 102 SER A O 1
ATOM 791 N N . ASP A 1 103 ? -11.511 -7.484 3.088 1.00 81.31 103 ASP A N 1
ATOM 792 C CA . ASP A 1 103 ? -11.918 -8.073 1.807 1.00 81.31 103 ASP A CA 1
ATOM 793 C C . ASP A 1 103 ? -10.772 -7.958 0.797 1.00 81.31 103 ASP A C 1
ATOM 795 O O . ASP A 1 103 ? -10.086 -6.931 0.752 1.00 81.31 103 ASP A O 1
ATOM 799 N N . THR A 1 104 ? -10.594 -8.991 -0.026 1.00 83.94 104 THR A N 1
ATOM 800 C CA . THR A 1 104 ? -9.514 -9.095 -1.014 1.00 83.94 104 THR A CA 1
ATOM 801 C C . THR A 1 104 ? -10.085 -9.423 -2.390 1.00 83.94 104 THR A C 1
ATOM 803 O O . THR A 1 104 ? -10.886 -10.343 -2.575 1.00 83.94 104 THR A O 1
ATOM 806 N N . LEU A 1 105 ? -9.648 -8.668 -3.396 1.00 81.50 105 LEU A N 1
ATOM 807 C CA . LEU A 1 105 ? -9.997 -8.872 -4.796 1.00 81.50 105 LEU A CA 1
ATOM 808 C C . LEU A 1 105 ? -8.727 -9.011 -5.629 1.00 81.50 105 LEU A C 1
ATOM 810 O O . LEU A 1 105 ? -7.929 -8.076 -5.708 1.00 81.50 105 LEU A O 1
ATOM 814 N N . VAL A 1 106 ? -8.595 -10.142 -6.315 1.00 83.62 106 VAL A N 1
ATOM 815 C CA . VAL A 1 106 ? -7.442 -10.438 -7.167 1.00 83.62 106 VAL A CA 1
ATOM 816 C C . VAL A 1 106 ? -7.871 -10.455 -8.629 1.00 83.62 106 VAL A C 1
ATOM 818 O O . VAL A 1 106 ? -8.949 -10.933 -8.988 1.00 83.62 106 VAL A O 1
ATOM 821 N N . TYR A 1 107 ? -7.005 -9.925 -9.481 1.00 83.88 107 TYR A N 1
ATOM 822 C CA . TYR A 1 107 ? -7.118 -9.988 -10.927 1.00 83.88 107 TYR A CA 1
ATOM 823 C C . TYR A 1 107 ? -5.804 -10.452 -11.530 1.00 83.88 107 TYR A C 1
ATOM 825 O O . TYR A 1 107 ? -4.734 -9.933 -11.200 1.00 83.88 107 TYR A O 1
ATOM 833 N N . SER A 1 108 ? -5.895 -11.357 -12.494 1.00 79.50 108 SER A N 1
ATOM 834 C CA . SER A 1 108 ? -4.765 -11.753 -13.321 1.00 79.50 108 SER A CA 1
ATOM 835 C C . SER A 1 108 ? -5.194 -11.881 -14.784 1.00 79.50 108 SER A C 1
ATOM 837 O O . SER A 1 108 ? -6.256 -12.400 -15.127 1.00 79.50 108 SER A O 1
ATOM 839 N N . ALA A 1 109 ? -4.354 -11.367 -15.680 1.00 73.00 109 ALA A N 1
ATOM 840 C CA . ALA A 1 109 ? -4.470 -11.567 -17.116 1.00 73.00 109 ALA A CA 1
ATOM 841 C C . ALA A 1 109 ? -3.567 -12.742 -17.502 1.00 73.00 109 ALA A C 1
ATOM 843 O O . ALA A 1 109 ? -2.419 -12.560 -17.934 1.00 73.00 109 ALA A O 1
ATOM 844 N N . ASP A 1 110 ? -4.054 -13.961 -17.290 1.00 62.75 110 ASP A N 1
ATOM 845 C CA . ASP A 1 110 ? -3.243 -15.153 -17.477 1.00 62.75 110 ASP A CA 1
ATOM 846 C C . ASP A 1 110 ? -2.895 -15.368 -18.964 1.00 62.75 110 ASP A C 1
ATOM 848 O O . ASP A 1 110 ? -3.736 -15.311 -19.867 1.00 62.75 110 ASP A O 1
ATOM 852 N N . ARG A 1 111 ? -1.617 -15.651 -19.256 1.00 44.50 111 ARG A N 1
ATOM 853 C CA . ARG A 1 111 ? -1.218 -16.215 -20.558 1.00 44.50 111 ARG A CA 1
ATOM 854 C C . ARG A 1 111 ? -1.248 -17.732 -20.452 1.00 44.50 111 ARG A C 1
ATOM 856 O O . ARG A 1 111 ? -0.203 -18.360 -20.277 1.00 44.50 111 ARG A O 1
ATOM 863 N N . GLN A 1 112 ? -2.401 -18.337 -20.697 1.00 42.47 112 GLN A N 1
ATOM 864 C CA . GLN A 1 112 ? -2.450 -19.761 -21.021 1.00 42.47 112 GLN A CA 1
ATOM 865 C C . GLN A 1 112 ? -1.749 -19.993 -22.377 1.00 42.47 112 GLN A C 1
ATOM 867 O O . GLN A 1 112 ? -2.324 -19.846 -23.455 1.00 42.47 112 GLN A O 1
ATOM 872 N N . LYS A 1 113 ? -0.454 -20.335 -22.355 1.00 46.50 113 LYS A N 1
ATOM 873 C CA . LYS A 1 113 ? 0.219 -20.979 -23.493 1.00 46.50 113 LYS A CA 1
ATOM 874 C C . LYS A 1 113 ? 0.022 -22.489 -23.376 1.00 46.50 113 LYS A C 1
ATOM 876 O O . LYS A 1 113 ? 0.911 -23.164 -22.870 1.00 46.50 113 LYS A O 1
ATOM 881 N N . GLN A 1 114 ? -1.052 -23.022 -23.954 1.00 38.00 114 GLN A N 1
ATOM 882 C CA . GLN A 1 114 ? -1.001 -24.325 -24.625 1.00 38.00 114 GLN A CA 1
ATOM 883 C C . GLN A 1 114 ? -1.885 -24.317 -25.878 1.00 38.00 114 GLN A C 1
ATOM 885 O O . GLN A 1 114 ? -3.100 -24.289 -25.796 1.00 38.00 114 GLN A O 1
ATOM 890 N N . ASN A 1 115 ? -1.185 -24.316 -27.017 1.00 43.88 115 ASN A N 1
ATOM 891 C CA . ASN A 1 115 ? -1.551 -24.724 -28.376 1.00 43.88 115 ASN A CA 1
ATOM 892 C C . ASN A 1 115 ? -2.953 -24.384 -28.928 1.00 43.88 115 ASN A C 1
ATOM 894 O O . ASN A 1 115 ? -3.973 -24.886 -28.482 1.00 43.88 115 ASN A O 1
ATOM 898 N N . ASP A 1 116 ? -2.903 -23.650 -30.045 1.00 44.47 116 ASP A N 1
ATOM 899 C CA . ASP A 1 116 ? -3.959 -23.380 -31.028 1.00 44.47 116 ASP A CA 1
ATOM 900 C C . ASP A 1 116 ? -4.991 -22.288 -30.678 1.00 44.47 116 ASP A C 1
ATOM 902 O O . ASP A 1 116 ? -6.141 -22.548 -30.353 1.00 44.47 116 ASP A O 1
ATOM 906 N N . GLY A 1 117 ? -4.582 -21.028 -30.906 1.00 39.38 117 GLY A N 1
ATOM 907 C CA . GLY A 1 117 ? -5.492 -19.892 -31.131 1.00 39.38 117 GLY A CA 1
ATOM 908 C C . GLY A 1 117 ? -5.724 -18.998 -29.912 1.00 39.38 117 GLY A C 1
ATOM 909 O O . GLY A 1 117 ? -6.762 -19.073 -29.274 1.00 39.38 117 GLY A O 1
ATOM 910 N N . ALA A 1 118 ? -4.760 -18.121 -29.619 1.00 35.97 118 ALA A N 1
ATOM 911 C CA . ALA A 1 118 ? -4.743 -17.248 -28.444 1.00 35.97 118 ALA A CA 1
ATOM 912 C C . ALA A 1 118 ? -5.959 -16.301 -28.334 1.00 35.97 118 ALA A C 1
ATOM 914 O O . ALA A 1 118 ? -6.077 -15.342 -29.102 1.00 35.97 118 ALA A O 1
ATOM 915 N N . ALA A 1 119 ? -6.785 -16.524 -27.310 1.00 38.31 119 ALA A N 1
ATOM 916 C CA . ALA A 1 119 ? -7.554 -15.492 -26.624 1.00 38.31 119 ALA A CA 1
ATOM 917 C C . ALA A 1 119 ? -6.945 -15.303 -25.223 1.00 38.31 119 ALA A C 1
ATOM 919 O O . ALA A 1 119 ? -6.480 -16.266 -24.620 1.00 38.31 119 ALA A O 1
ATOM 920 N N . TYR A 1 120 ? -6.877 -14.057 -24.755 1.00 47.09 120 TYR A N 1
ATOM 921 C CA . TYR A 1 120 ? -6.505 -13.740 -23.376 1.00 47.09 120 TYR A CA 1
ATOM 922 C C . TYR A 1 120 ? -7.732 -14.028 -22.507 1.00 47.09 120 TYR A C 1
ATOM 924 O O . TYR A 1 120 ? -8.800 -13.498 -22.817 1.00 47.09 120 TYR A O 1
ATOM 932 N N . GLU A 1 121 ? -7.604 -14.861 -21.478 1.00 48.59 121 GLU A N 1
ATOM 933 C CA . GLU A 1 121 ? -8.644 -14.986 -20.456 1.00 48.59 121 GLU A CA 1
ATOM 934 C C . GLU A 1 121 ? -8.288 -14.019 -19.322 1.00 48.59 121 GLU A C 1
ATOM 936 O O . GLU A 1 121 ? -7.204 -14.079 -18.747 1.00 48.59 121 GLU A O 1
ATOM 941 N N . GLU A 1 122 ? -9.166 -13.042 -19.110 1.00 57.62 122 GLU A N 1
ATOM 942 C CA . GLU A 1 122 ? -9.123 -12.114 -17.982 1.00 57.62 122 GLU A CA 1
ATOM 943 C C . GLU A 1 122 ? -9.961 -12.739 -16.866 1.00 57.62 122 GLU A C 1
ATOM 945 O O . GLU A 1 122 ? -11.143 -13.010 -17.095 1.00 57.62 122 GLU A O 1
ATOM 950 N N . ASP A 1 123 ? -9.370 -12.975 -15.691 1.00 68.81 123 ASP A N 1
ATOM 951 C CA . ASP A 1 123 ? -10.088 -13.544 -14.548 1.00 68.81 123 ASP A CA 1
ATOM 952 C C . ASP A 1 123 ? -10.072 -12.587 -13.351 1.00 68.81 123 ASP A C 1
ATOM 954 O O . ASP A 1 123 ? -9.040 -12.011 -12.998 1.00 68.81 123 ASP A O 1
ATOM 958 N N . ILE A 1 124 ? -11.249 -12.384 -12.755 1.00 64.88 124 ILE A N 1
ATOM 959 C CA . ILE A 1 124 ? -11.437 -11.598 -11.531 1.00 64.88 124 ILE A CA 1
ATOM 960 C C . ILE A 1 124 ? -12.006 -12.552 -10.488 1.00 64.88 124 ILE A C 1
ATOM 962 O O . ILE A 1 124 ? -13.189 -12.899 -10.540 1.00 64.88 124 ILE A O 1
ATOM 966 N N . SER A 1 125 ? -11.183 -12.921 -9.515 1.00 72.75 125 SER A N 1
ATOM 967 C CA . SER A 1 125 ? -11.531 -13.865 -8.456 1.00 72.75 125 SER A CA 1
ATOM 968 C C . SER A 1 125 ? -11.587 -13.175 -7.092 1.00 72.75 125 SER A C 1
ATOM 970 O O . SER A 1 125 ? -10.789 -12.282 -6.795 1.00 72.75 125 SER A O 1
ATOM 972 N N . ARG A 1 126 ? -12.528 -13.605 -6.246 1.00 58.25 126 ARG A N 1
ATOM 973 C CA . ARG A 1 126 ? -12.561 -13.277 -4.814 1.00 58.25 126 ARG A CA 1
ATOM 974 C C . ARG A 1 126 ? -12.040 -14.460 -4.012 1.00 58.25 126 ARG A C 1
ATOM 976 O O . ARG A 1 126 ? -12.317 -15.606 -4.371 1.00 58.25 126 ARG A O 1
ATOM 983 N N . GLU A 1 127 ? -11.349 -14.199 -2.912 1.00 48.47 127 GLU A N 1
ATOM 984 C CA . GLU A 1 127 ? -11.134 -15.245 -1.914 1.00 48.47 127 GLU A CA 1
ATOM 985 C C . GLU A 1 127 ? -12.479 -15.594 -1.252 1.00 48.47 127 GLU A C 1
ATOM 987 O O . GLU A 1 127 ? -13.197 -14.713 -0.783 1.00 48.47 127 GLU A O 1
ATOM 992 N N . GLY A 1 128 ? -12.854 -16.881 -1.288 1.00 39.81 128 GLY A N 1
ATOM 993 C CA . GLY A 1 128 ? -14.090 -17.409 -0.686 1.00 39.81 128 GLY A CA 1
ATOM 994 C C . GLY A 1 128 ? -15.024 -18.211 -1.608 1.00 39.81 128 GLY A C 1
ATOM 995 O O . GLY A 1 128 ? -15.885 -18.922 -1.098 1.00 39.81 128 GLY A O 1
ATOM 996 N N . ASP A 1 129 ? -14.840 -18.189 -2.934 1.00 32.38 129 ASP A N 1
ATOM 997 C CA . ASP A 1 129 ? -15.715 -18.893 -3.901 1.00 32.38 129 ASP A CA 1
ATOM 998 C C . ASP A 1 129 ? -15.188 -20.288 -4.334 1.00 32.38 129 ASP A C 1
ATOM 1000 O O . ASP A 1 129 ? -15.488 -20.776 -5.425 1.00 32.38 129 ASP A O 1
ATOM 1004 N N . TYR A 1 130 ? -14.426 -20.975 -3.472 1.00 31.72 130 TYR A N 1
ATOM 1005 C CA . TYR A 1 130 ? -13.977 -22.358 -3.694 1.00 31.72 130 TYR A CA 1
ATOM 1006 C C . TYR A 1 130 ? -14.745 -23.342 -2.800 1.00 31.72 130 TYR A C 1
ATOM 1008 O O . TYR A 1 130 ? -14.234 -23.833 -1.793 1.00 31.72 130 TYR A O 1
ATOM 1016 N N . GLU A 1 131 ? -15.976 -23.699 -3.179 1.00 30.98 131 GLU A N 1
ATOM 1017 C CA . GLU A 1 131 ? -16.543 -24.963 -2.699 1.00 30.98 131 GLU A CA 1
ATOM 1018 C C . GLU A 1 131 ? -15.759 -26.121 -3.332 1.00 30.98 131 GLU A C 1
ATOM 1020 O O . GLU A 1 131 ? -15.961 -26.485 -4.490 1.00 30.98 131 GLU A O 1
ATOM 1025 N N . GLY A 1 132 ? -14.873 -26.727 -2.540 1.00 28.92 132 GLY A N 1
ATOM 1026 C CA . GLY A 1 132 ? -14.344 -28.060 -2.815 1.00 28.92 132 GLY A CA 1
ATOM 1027 C C . GLY A 1 132 ? -12.903 -28.121 -3.305 1.00 28.92 132 GLY A C 1
ATOM 1028 O O . GLY A 1 132 ? -12.641 -28.713 -4.342 1.00 28.92 132 GLY A O 1
ATOM 1029 N N . GLN A 1 133 ? -11.966 -27.615 -2.511 1.00 24.03 133 GLN A N 1
ATOM 1030 C CA . GLN A 1 133 ? -10.715 -28.308 -2.189 1.00 24.03 133 GLN A CA 1
ATOM 1031 C C . GLN A 1 133 ? -10.077 -27.549 -1.029 1.00 24.03 133 GLN A C 1
ATOM 1033 O O . GLN A 1 133 ? -9.796 -26.365 -1.166 1.00 24.03 133 GLN A O 1
ATOM 1038 N N . GLU A 1 134 ? -9.839 -28.229 0.094 1.00 28.03 134 GLU A N 1
ATOM 1039 C CA . GLU A 1 134 ? -8.901 -27.764 1.118 1.00 28.03 134 GLU A CA 1
ATOM 1040 C C . GLU A 1 134 ? -7.515 -27.658 0.467 1.00 28.03 134 GLU A C 1
ATOM 1042 O O . GLU A 1 134 ? -6.730 -28.603 0.435 1.00 28.03 134 GLU A O 1
ATOM 1047 N N . SER A 1 135 ? -7.267 -26.520 -0.166 1.00 24.05 135 SER A N 1
AT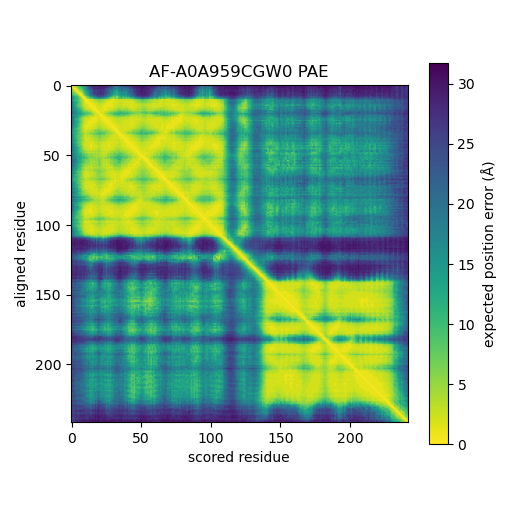OM 1048 C CA . SER A 1 135 ? -5.953 -26.054 -0.568 1.00 24.05 135 SER A CA 1
ATOM 1049 C C . SER A 1 135 ? -5.754 -24.820 0.288 1.00 24.05 135 SER A C 1
ATOM 1051 O O . SER A 1 135 ? -6.421 -23.817 0.055 1.00 24.05 135 SER A O 1
ATOM 1053 N N . GLY A 1 136 ? -4.937 -24.942 1.335 1.00 28.41 136 GLY A N 1
ATOM 1054 C CA . GLY A 1 136 ? -4.527 -23.821 2.173 1.00 28.41 136 GLY A CA 1
ATOM 1055 C C . GLY A 1 136 ? -3.818 -22.789 1.309 1.00 28.41 136 GLY A C 1
ATOM 1056 O O . GLY A 1 136 ? -2.614 -22.879 1.087 1.00 28.41 136 GLY A O 1
ATOM 1057 N N . PHE A 1 137 ? -4.592 -21.868 0.746 1.00 29.77 137 PHE A N 1
ATOM 1058 C CA . PHE A 1 137 ? -4.075 -20.678 0.107 1.00 29.77 137 PHE A CA 1
ATOM 1059 C C . PHE A 1 137 ? -3.738 -19.726 1.253 1.00 29.77 137 PHE A C 1
ATOM 1061 O O . PHE A 1 137 ? -4.607 -19.065 1.809 1.00 29.77 137 PHE A O 1
ATOM 1068 N N . GLU A 1 138 ? -2.491 -19.816 1.708 1.00 31.94 138 GLU A N 1
ATOM 1069 C CA . GLU A 1 138 ? -1.891 -18.892 2.669 1.00 31.94 138 GLU A CA 1
ATOM 1070 C C . GLU A 1 138 ? -1.935 -17.486 2.054 1.00 31.94 138 GLU A C 1
ATOM 1072 O O . GLU A 1 138 ? -1.529 -17.339 0.894 1.00 31.94 138 GLU A O 1
ATOM 1077 N N . PHE A 1 139 ? -2.414 -16.464 2.780 1.00 39.47 139 PHE A N 1
ATOM 1078 C CA . PHE A 1 139 ? -2.375 -15.094 2.264 1.00 39.47 139 PHE A CA 1
ATOM 1079 C C . PHE A 1 139 ? -0.920 -14.756 1.915 1.00 39.47 139 PHE A C 1
ATOM 1081 O O . PHE A 1 139 ? -0.033 -14.739 2.770 1.00 39.47 139 PHE A O 1
ATOM 1088 N N . GLY A 1 140 ? -0.648 -14.476 0.641 1.00 51.25 140 GLY A N 1
ATOM 1089 C CA . GLY A 1 140 ? 0.644 -13.945 0.226 1.00 51.25 140 GLY A CA 1
ATOM 1090 C C . GLY A 1 140 ? 0.763 -12.527 0.767 1.00 51.25 140 GLY A C 1
ATOM 1091 O O . GLY A 1 140 ? 0.121 -11.633 0.240 1.00 51.25 140 GLY A O 1
ATOM 1092 N N . GLY A 1 141 ? 1.518 -12.319 1.847 1.00 61.09 141 GLY A N 1
ATOM 1093 C CA . GLY A 1 141 ? 1.427 -11.077 2.616 1.00 61.09 141 GLY A CA 1
ATOM 1094 C C . GLY A 1 141 ? 1.506 -9.757 1.824 1.00 61.09 141 GLY A C 1
ATOM 1095 O O . GLY A 1 141 ? 2.236 -9.620 0.839 1.00 61.09 141 GLY A O 1
ATOM 1096 N N . LEU A 1 142 ? 0.759 -8.769 2.319 1.00 74.31 142 LEU A N 1
ATOM 1097 C CA . LEU A 1 142 ? 0.401 -7.502 1.676 1.00 74.31 142 LEU A CA 1
ATOM 1098 C C . LEU A 1 142 ? 1.537 -6.473 1.711 1.00 74.31 142 LEU A C 1
ATOM 1100 O O . LEU A 1 142 ? 2.126 -6.241 2.760 1.00 74.31 142 LEU A O 1
ATOM 1104 N N . VAL A 1 143 ? 1.809 -5.767 0.608 1.00 77.31 143 VAL A N 1
ATOM 1105 C CA . VAL A 1 143 ? 2.817 -4.685 0.576 1.00 77.31 143 VAL A CA 1
ATOM 1106 C C . VAL A 1 143 ? 2.167 -3.309 0.403 1.00 77.31 143 VAL A C 1
ATOM 1108 O O . VAL A 1 143 ? 1.694 -2.945 -0.668 1.00 77.31 143 VAL A O 1
ATOM 1111 N N . ILE A 1 144 ? 2.226 -2.490 1.445 1.00 76.25 144 ILE A N 1
ATOM 1112 C CA . ILE A 1 144 ? 1.614 -1.165 1.540 1.00 76.25 144 ILE A CA 1
ATOM 1113 C C . ILE A 1 144 ? 2.627 -0.069 1.181 1.00 76.25 144 ILE A C 1
ATOM 1115 O O . ILE A 1 144 ? 3.674 0.069 1.824 1.00 76.25 144 ILE A O 1
ATOM 1119 N N . ASP A 1 145 ? 2.290 0.754 0.184 1.00 84.88 145 ASP A N 1
ATOM 1120 C CA . ASP A 1 145 ? 3.056 1.946 -0.202 1.00 84.88 145 ASP A CA 1
ATOM 1121 C C . ASP A 1 145 ? 2.550 3.200 0.527 1.00 84.88 145 ASP A C 1
ATOM 1123 O O . ASP A 1 145 ? 1.482 3.726 0.215 1.00 84.88 145 ASP A O 1
ATOM 1127 N N . ASN A 1 146 ? 3.345 3.719 1.463 1.00 85.00 146 ASN A N 1
ATOM 1128 C CA . ASN A 1 146 ? 3.144 5.023 2.100 1.00 85.00 146 ASN A CA 1
ATOM 1129 C C . ASN A 1 146 ? 4.272 6.005 1.752 1.00 85.00 146 ASN A C 1
ATOM 1131 O O . ASN A 1 146 ? 4.628 6.895 2.540 1.00 85.00 146 ASN A O 1
ATOM 1135 N N . THR A 1 147 ? 4.846 5.863 0.557 1.00 86.44 147 THR A N 1
ATOM 1136 C CA . THR A 1 147 ? 5.854 6.774 0.030 1.00 86.44 147 THR A CA 1
ATOM 1137 C C . THR A 1 147 ? 5.226 7.966 -0.699 1.00 86.44 147 THR A C 1
ATOM 1139 O O . THR A 1 147 ? 4.156 7.915 -1.304 1.00 86.44 147 THR A O 1
ATOM 1142 N N . ARG A 1 148 ? 5.880 9.124 -0.604 1.00 85.44 148 ARG A N 1
ATOM 1143 C CA . ARG A 1 148 ? 5.387 10.406 -1.131 1.00 85.44 148 ARG A CA 1
ATOM 1144 C C . ARG A 1 148 ? 6.351 11.043 -2.120 1.00 85.44 148 ARG A C 1
ATOM 1146 O O . ARG A 1 148 ? 5.905 11.693 -3.066 1.00 85.44 148 ARG A O 1
ATOM 1153 N N . THR A 1 149 ? 7.658 10.916 -1.907 1.00 87.56 149 THR A N 1
ATOM 1154 C CA . THR A 1 149 ? 8.668 11.517 -2.781 1.00 87.56 149 THR A CA 1
ATOM 1155 C C . THR A 1 149 ? 9.033 10.587 -3.932 1.00 87.56 149 THR A C 1
ATOM 1157 O O . THR A 1 149 ? 8.778 9.389 -3.887 1.00 87.56 149 THR A O 1
ATOM 1160 N N . ARG A 1 150 ? 9.681 11.132 -4.972 1.00 86.75 150 ARG A N 1
ATOM 1161 C CA . ARG A 1 150 ? 10.191 10.319 -6.087 1.00 86.75 150 ARG A CA 1
ATOM 1162 C C . ARG A 1 150 ? 11.154 9.233 -5.606 1.00 86.75 150 ARG A C 1
ATOM 1164 O O . ARG A 1 150 ? 11.016 8.104 -6.023 1.00 86.75 150 ARG A O 1
ATOM 1171 N N . ALA A 1 151 ? 12.081 9.564 -4.705 1.00 87.25 151 ALA A N 1
ATOM 1172 C CA . ALA A 1 151 ? 13.038 8.582 -4.198 1.00 87.25 151 ALA A CA 1
ATOM 1173 C C . ALA A 1 151 ? 12.360 7.467 -3.383 1.00 87.25 151 ALA A C 1
ATOM 1175 O O . ALA A 1 151 ? 12.843 6.342 -3.391 1.00 87.25 151 ALA A O 1
ATOM 1176 N N . GLY A 1 152 ? 11.262 7.779 -2.685 1.00 87.62 152 GLY A N 1
ATOM 1177 C CA . GLY A 1 152 ? 10.449 6.779 -1.996 1.00 87.62 152 GLY A CA 1
ATOM 1178 C C . GLY A 1 152 ? 9.737 5.846 -2.975 1.00 87.62 152 GLY A C 1
ATOM 1179 O O . GLY A 1 152 ? 9.863 4.636 -2.840 1.00 87.62 152 GLY A O 1
ATOM 1180 N N . ARG A 1 153 ? 9.097 6.405 -4.008 1.00 87.81 153 ARG A N 1
ATOM 1181 C CA . ARG A 1 153 ? 8.434 5.622 -5.065 1.00 87.81 153 ARG A CA 1
ATOM 1182 C C . ARG A 1 153 ? 9.414 4.755 -5.850 1.00 87.81 153 ARG A C 1
ATOM 1184 O O . ARG A 1 153 ? 9.182 3.567 -5.991 1.00 87.81 153 ARG A O 1
ATOM 1191 N N . ASP A 1 154 ? 10.552 5.323 -6.254 1.00 88.50 154 ASP A N 1
ATOM 1192 C CA . ASP A 1 154 ? 11.613 4.587 -6.951 1.00 88.50 154 ASP A CA 1
ATOM 1193 C C . ASP A 1 154 ? 12.113 3.402 -6.097 1.00 88.50 154 ASP A C 1
ATOM 1195 O O . ASP A 1 154 ? 12.416 2.336 -6.626 1.00 88.50 154 ASP A O 1
ATOM 1199 N N . LEU A 1 155 ? 12.198 3.568 -4.768 1.00 91.38 155 LEU A N 1
ATOM 1200 C CA . LEU A 1 155 ? 12.530 2.464 -3.868 1.00 91.38 155 LEU A CA 1
ATOM 1201 C C . LEU A 1 155 ? 11.407 1.429 -3.786 1.00 91.38 155 LEU A C 1
ATOM 1203 O O . LEU A 1 155 ? 11.712 0.243 -3.798 1.00 91.38 155 LEU A O 1
ATOM 1207 N N . TYR A 1 156 ? 10.150 1.861 -3.660 1.00 88.69 156 TYR A N 1
ATOM 1208 C CA . TYR A 1 156 ? 9.004 0.955 -3.622 1.00 88.69 156 TYR A CA 1
ATOM 1209 C C . TYR A 1 156 ? 8.947 0.096 -4.888 1.00 88.69 156 TYR A C 1
ATOM 1211 O O . TYR A 1 156 ? 8.808 -1.117 -4.786 1.00 88.69 156 TYR A O 1
ATOM 1219 N N . ASP A 1 157 ? 9.151 0.700 -6.059 1.00 85.12 157 ASP A N 1
ATOM 1220 C CA . ASP A 1 157 ? 9.164 -0.005 -7.341 1.00 85.12 157 ASP A CA 1
ATOM 1221 C C . ASP A 1 157 ? 10.284 -1.057 -7.392 1.00 85.12 157 ASP A C 1
ATOM 1223 O O . ASP A 1 157 ? 10.045 -2.209 -7.756 1.00 85.12 157 ASP A O 1
ATOM 1227 N N . LEU A 1 158 ? 11.503 -0.689 -6.971 1.00 88.31 158 LEU A N 1
ATOM 1228 C CA . LEU A 1 158 ? 12.634 -1.622 -6.869 1.00 88.31 158 LEU A CA 1
ATOM 1229 C C . LEU A 1 158 ? 12.356 -2.755 -5.874 1.00 88.31 158 LEU A C 1
ATOM 1231 O O . LEU A 1 158 ? 12.675 -3.910 -6.155 1.00 88.31 158 LEU A O 1
ATOM 1235 N N . PHE A 1 159 ? 11.753 -2.424 -4.732 1.00 89.31 159 PHE A N 1
ATOM 1236 C CA . PHE A 1 159 ? 11.397 -3.374 -3.686 1.00 89.31 159 PHE A CA 1
ATOM 1237 C C . PHE A 1 159 ? 10.364 -4.376 -4.190 1.00 89.31 159 PHE A C 1
ATOM 1239 O O . PHE A 1 159 ? 10.634 -5.574 -4.191 1.00 89.31 159 PHE A O 1
ATOM 1246 N N . TYR A 1 160 ? 9.222 -3.887 -4.670 1.00 83.06 160 TYR A N 1
ATOM 1247 C CA . TYR A 1 160 ? 8.097 -4.707 -5.104 1.00 83.06 160 TYR A CA 1
ATOM 1248 C C . TYR A 1 160 ? 8.467 -5.591 -6.299 1.00 83.06 160 TYR A C 1
ATOM 1250 O O . TYR A 1 160 ? 8.123 -6.767 -6.316 1.00 83.06 160 TYR A O 1
ATOM 1258 N N . ALA A 1 161 ? 9.252 -5.077 -7.254 1.00 80.62 161 ALA A N 1
ATOM 1259 C CA . ALA A 1 161 ? 9.717 -5.859 -8.402 1.00 80.62 161 ALA A CA 1
ATOM 1260 C C . ALA A 1 161 ? 10.628 -7.043 -8.021 1.00 80.62 161 ALA A C 1
ATOM 1262 O O . ALA A 1 161 ? 10.743 -8.004 -8.782 1.00 80.62 161 ALA A O 1
ATOM 1263 N N . GLN A 1 162 ? 11.312 -6.959 -6.879 1.00 83.69 162 GLN A N 1
ATOM 1264 C CA . GLN A 1 162 ? 12.211 -7.999 -6.372 1.00 83.69 162 GLN A CA 1
ATOM 1265 C C . GLN A 1 162 ? 11.570 -8.866 -5.280 1.00 83.69 162 GLN A C 1
ATOM 1267 O O . GLN A 1 162 ? 12.121 -9.922 -4.943 1.00 83.69 162 GLN A O 1
ATOM 1272 N N . TRP A 1 163 ? 10.471 -8.402 -4.684 1.00 84.50 163 TRP A N 1
ATOM 1273 C CA . TRP A 1 163 ? 9.841 -9.058 -3.552 1.00 84.50 163 TRP A CA 1
ATOM 1274 C C . TRP A 1 163 ? 9.208 -10.376 -3.985 1.00 84.50 163 TRP A C 1
ATOM 1276 O O . TRP A 1 163 ? 8.540 -10.483 -5.007 1.00 84.50 163 TRP A O 1
ATOM 1286 N N . GLU A 1 164 ? 9.448 -11.400 -3.177 1.00 78.94 164 GLU A N 1
ATOM 1287 C CA . GLU A 1 164 ? 8.839 -12.715 -3.337 1.00 78.94 164 GLU A CA 1
ATOM 1288 C C . GLU A 1 164 ? 8.653 -13.241 -1.924 1.00 78.94 164 GLU A C 1
ATOM 1290 O O . GLU A 1 164 ? 9.638 -13.325 -1.170 1.00 78.94 164 GLU A O 1
ATOM 1295 N N . SER A 1 165 ? 7.398 -13.505 -1.568 1.00 73.12 165 SER A N 1
ATOM 1296 C CA . SER A 1 165 ? 7.041 -14.071 -0.274 1.00 73.12 165 SER A CA 1
ATOM 1297 C C . SER A 1 165 ? 7.652 -15.469 -0.141 1.00 73.12 165 SER A C 1
ATOM 1299 O O . SER A 1 165 ? 7.491 -16.284 -1.055 1.00 73.12 165 SER A O 1
ATOM 1301 N N . PRO A 1 166 ? 8.364 -15.781 0.955 1.00 75.75 166 PRO A N 1
ATOM 1302 C CA . PRO A 1 166 ? 8.728 -17.161 1.253 1.00 75.75 166 PRO A CA 1
ATOM 1303 C C . PRO A 1 166 ? 7.473 -18.043 1.405 1.00 75.75 166 PRO A C 1
ATOM 1305 O O . PRO A 1 166 ? 6.463 -17.606 1.951 1.00 75.75 166 PRO A O 1
ATOM 1308 N N . ALA A 1 167 ? 7.529 -19.298 0.961 1.00 66.69 167 ALA A N 1
ATOM 1309 C CA . ALA A 1 167 ? 6.443 -20.253 1.209 1.00 66.69 167 ALA A CA 1
ATOM 1310 C C . ALA A 1 167 ? 6.283 -20.512 2.721 1.00 66.69 167 ALA A C 1
ATOM 1312 O O . ALA A 1 167 ? 7.297 -20.595 3.421 1.00 66.69 167 ALA A O 1
ATOM 1313 N N . GLY A 1 168 ? 5.050 -20.647 3.222 1.00 63.78 168 GLY A N 1
ATOM 1314 C CA . GLY A 1 168 ? 4.785 -20.881 4.646 1.00 63.78 168 GLY A CA 1
ATOM 1315 C C . GLY A 1 168 ? 4.905 -19.638 5.532 1.00 63.78 168 GLY A C 1
ATOM 1316 O O . GLY A 1 168 ? 4.968 -19.763 6.750 1.00 63.78 168 GLY A O 1
ATOM 1317 N N . SER A 1 169 ? 4.987 -18.433 4.954 1.00 61.78 169 SER A N 1
ATOM 1318 C CA . SER A 1 169 ? 5.160 -17.186 5.723 1.00 61.78 169 SER A CA 1
ATOM 1319 C C . SER A 1 169 ? 3.929 -16.776 6.540 1.00 61.78 169 SER A C 1
ATOM 1321 O O . SER A 1 169 ? 4.043 -15.861 7.357 1.00 61.78 169 SER A O 1
ATOM 1323 N N . GLY A 1 170 ? 2.783 -17.427 6.314 1.00 63.94 170 GLY A N 1
ATOM 1324 C CA . GLY A 1 170 ? 1.490 -17.019 6.856 1.00 63.94 170 GLY A CA 1
ATOM 1325 C C . GLY A 1 170 ? 1.090 -15.605 6.428 1.00 63.94 170 GLY A C 1
ATOM 1326 O O . GLY A 1 170 ? 1.711 -14.993 5.555 1.00 63.94 170 GLY A O 1
ATOM 1327 N N . ASP A 1 171 ? 0.061 -15.084 7.085 1.00 64.44 171 ASP A N 1
ATOM 1328 C CA . ASP A 1 171 ? -0.472 -13.753 6.821 1.00 64.44 171 ASP A CA 1
ATOM 1329 C C . ASP A 1 171 ? 0.449 -12.694 7.449 1.00 64.44 171 ASP A C 1
ATOM 1331 O O . ASP A 1 171 ? 0.760 -12.737 8.642 1.00 64.44 171 ASP A O 1
ATOM 1335 N N . TYR A 1 172 ? 0.892 -11.723 6.653 1.00 75.31 172 TYR A N 1
ATOM 1336 C CA . TYR A 1 172 ? 1.676 -10.582 7.128 1.00 75.31 172 TYR A CA 1
ATOM 1337 C C . TYR A 1 172 ? 1.412 -9.353 6.258 1.00 75.31 172 TYR A C 1
ATOM 1339 O O . TYR A 1 172 ? 0.963 -9.473 5.115 1.00 75.31 172 TYR A O 1
ATOM 1347 N N . TYR A 1 173 ? 1.757 -8.163 6.752 1.00 73.38 173 TYR A N 1
ATOM 1348 C CA . TYR A 1 173 ? 1.849 -6.976 5.900 1.00 73.38 173 TYR A CA 1
ATOM 1349 C C . TYR A 1 173 ? 3.191 -6.261 6.042 1.00 73.38 173 TYR A C 1
ATOM 1351 O O . TYR A 1 173 ? 3.774 -6.144 7.115 1.00 73.38 173 TYR A O 1
ATOM 1359 N N . ILE A 1 174 ? 3.695 -5.739 4.933 1.00 82.62 174 ILE A N 1
ATOM 1360 C CA . ILE A 1 174 ? 4.895 -4.916 4.858 1.00 82.62 174 ILE A CA 1
ATOM 1361 C C . ILE A 1 174 ? 4.460 -3.503 4.518 1.00 82.62 174 ILE A C 1
ATOM 1363 O O . ILE A 1 174 ? 3.784 -3.293 3.522 1.00 82.62 174 ILE A O 1
ATOM 1367 N N . LYS A 1 175 ? 4.877 -2.508 5.297 1.00 84.69 175 LYS A N 1
ATOM 1368 C CA . LYS A 1 175 ? 4.538 -1.100 5.035 1.00 84.69 175 LYS A CA 1
ATOM 1369 C C . LYS A 1 175 ? 5.798 -0.273 4.844 1.00 84.69 175 LYS A C 1
ATOM 1371 O O . LYS A 1 175 ? 6.618 -0.171 5.756 1.00 84.69 175 LYS A O 1
ATOM 1376 N N . LEU A 1 176 ? 5.949 0.338 3.669 1.00 89.69 176 LEU A N 1
ATOM 1377 C CA . LEU A 1 176 ? 7.026 1.285 3.369 1.00 89.69 176 LEU A CA 1
ATOM 1378 C C . LEU A 1 176 ? 6.513 2.701 3.629 1.00 89.69 176 LEU A C 1
ATOM 1380 O O . LEU A 1 176 ? 5.799 3.274 2.814 1.00 89.69 176 LEU A O 1
ATOM 1384 N N . GLU A 1 177 ? 6.872 3.279 4.770 1.00 89.88 177 GLU A N 1
ATOM 1385 C CA . GLU A 1 177 ? 6.354 4.569 5.216 1.00 89.88 177 GLU A CA 1
ATOM 1386 C C . GLU A 1 177 ? 7.397 5.682 5.122 1.00 89.88 177 GLU A C 1
ATOM 1388 O O . GLU A 1 177 ? 8.497 5.600 5.679 1.00 89.88 177 GLU A O 1
ATOM 1393 N N . GLU A 1 178 ? 7.037 6.763 4.428 1.00 90.81 178 GLU A N 1
ATOM 1394 C CA . GLU A 1 178 ? 7.919 7.899 4.212 1.00 90.81 178 GLU A CA 1
ATOM 1395 C C . GLU A 1 178 ? 7.505 9.137 5.025 1.00 90.81 178 GLU A C 1
ATOM 1397 O O . GLU A 1 178 ? 6.427 9.715 4.854 1.00 90.81 178 GLU A O 1
ATOM 1402 N N . PHE A 1 179 ? 8.438 9.622 5.846 1.00 87.69 179 PHE A N 1
ATOM 1403 C CA . PHE A 1 179 ? 8.317 10.847 6.631 1.00 87.69 179 PHE A CA 1
ATOM 1404 C C . PHE A 1 179 ? 9.195 11.956 6.030 1.00 87.69 179 PHE A C 1
ATOM 1406 O O . PHE A 1 179 ? 10.385 12.064 6.370 1.00 87.69 179 PHE A O 1
ATOM 1413 N N . PRO A 1 180 ? 8.651 12.804 5.135 1.00 77.81 180 PRO A N 1
ATOM 1414 C CA . PRO A 1 180 ? 9.393 13.926 4.574 1.00 77.81 180 PRO A CA 1
ATOM 1415 C C . PRO A 1 180 ? 9.748 14.932 5.675 1.00 77.81 180 PRO A C 1
ATOM 1417 O O . PRO A 1 180 ? 8.882 15.494 6.348 1.00 77.81 180 PRO A O 1
ATOM 1420 N N . GLY A 1 181 ? 11.045 15.164 5.870 1.00 72.44 181 GLY A N 1
ATOM 1421 C CA . GLY A 1 181 ? 11.545 16.139 6.831 1.00 72.44 181 GLY A CA 1
ATOM 1422 C C . GLY A 1 181 ? 11.527 17.566 6.282 1.00 72.44 181 GLY A C 1
ATOM 1423 O O . GLY A 1 181 ? 11.372 17.815 5.086 1.00 72.44 181 GLY A O 1
ATOM 1424 N N . ARG A 1 182 ? 11.757 18.548 7.163 1.00 63.47 182 ARG A N 1
ATOM 1425 C CA . ARG A 1 182 ? 12.018 19.933 6.742 1.00 63.47 182 ARG A CA 1
ATOM 1426 C C . ARG A 1 182 ? 13.385 20.003 6.046 1.00 63.47 182 ARG A C 1
ATOM 1428 O O . ARG A 1 182 ? 14.410 20.000 6.718 1.00 63.47 182 ARG A O 1
ATOM 1435 N N . GLY A 1 183 ? 13.406 20.082 4.714 1.00 67.88 183 GLY A N 1
ATOM 1436 C CA . GLY A 1 183 ? 14.630 20.208 3.911 1.00 67.88 183 GLY A CA 1
ATOM 1437 C C . GLY A 1 183 ? 14.714 19.171 2.787 1.00 67.88 183 GLY A C 1
ATOM 1438 O O . GLY A 1 183 ? 13.716 18.882 2.141 1.00 67.88 183 GLY A O 1
ATOM 1439 N N . ARG A 1 184 ? 15.918 18.636 2.529 1.00 65.25 184 ARG A N 1
ATOM 1440 C CA . ARG A 1 184 ? 16.172 17.564 1.534 1.00 65.25 184 ARG A CA 1
ATOM 1441 C C . ARG A 1 184 ? 16.289 16.172 2.166 1.00 65.25 184 ARG A C 1
ATOM 1443 O O . ARG A 1 184 ? 16.694 15.236 1.488 1.00 65.25 184 ARG A O 1
ATOM 1450 N N . THR A 1 185 ? 16.033 16.058 3.466 1.00 74.62 185 THR A N 1
ATOM 1451 C CA . THR A 1 185 ? 16.136 14.797 4.200 1.00 74.62 185 THR A CA 1
ATOM 1452 C C . THR A 1 185 ? 14.757 14.192 4.331 1.00 74.62 185 THR A C 1
ATOM 1454 O O . THR A 1 185 ? 13.867 14.812 4.920 1.00 74.62 185 THR A O 1
ATOM 1457 N N . THR A 1 186 ? 14.611 12.974 3.845 1.00 83.94 186 THR A N 1
ATOM 1458 C CA . THR A 1 186 ? 13.405 12.194 4.052 1.00 83.94 186 THR A CA 1
ATOM 1459 C C . THR A 1 186 ? 13.764 10.916 4.773 1.00 83.94 186 THR A C 1
ATOM 1461 O O . THR A 1 186 ? 14.777 10.299 4.456 1.00 83.94 186 THR A O 1
ATOM 1464 N N . ARG A 1 187 ? 12.955 10.535 5.754 1.00 90.88 187 ARG A N 1
ATOM 1465 C CA . ARG A 1 187 ? 13.114 9.280 6.472 1.00 90.88 187 ARG A CA 1
ATOM 1466 C C . ARG A 1 187 ? 12.165 8.240 5.897 1.00 90.88 187 ARG A C 1
ATOM 1468 O O . ARG A 1 187 ? 11.000 8.547 5.682 1.00 90.88 187 ARG A O 1
ATOM 1475 N N . LEU A 1 188 ? 12.672 7.035 5.698 1.00 92.81 188 LEU A N 1
ATOM 1476 C CA . LEU A 1 188 ? 11.900 5.845 5.387 1.00 92.81 188 LEU A CA 1
ATOM 1477 C C . LEU A 1 188 ? 11.896 4.926 6.602 1.00 92.81 188 LEU A C 1
ATOM 1479 O O . LEU A 1 188 ? 12.943 4.702 7.220 1.00 92.81 188 LEU A O 1
ATOM 1483 N N . VAL A 1 189 ? 10.726 4.378 6.896 1.00 92.31 189 VAL A N 1
ATOM 1484 C CA . VAL A 1 189 ? 10.528 3.304 7.857 1.00 92.31 189 VAL A CA 1
ATOM 1485 C C . VAL A 1 189 ? 9.886 2.128 7.131 1.00 92.31 189 VAL A C 1
ATOM 1487 O O . VAL A 1 189 ? 8.892 2.309 6.440 1.00 92.31 189 VAL A O 1
ATOM 1490 N N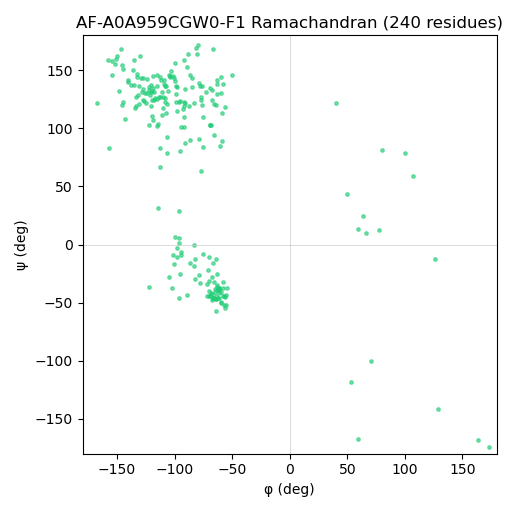 . VAL A 1 190 ? 10.468 0.940 7.265 1.00 91.19 190 VAL A N 1
ATOM 1491 C CA . VAL A 1 190 ? 9.879 -0.304 6.761 1.00 91.19 190 VAL A CA 1
ATOM 1492 C C . VAL A 1 190 ? 9.364 -1.096 7.949 1.00 91.19 190 VAL A C 1
ATOM 1494 O O . VAL A 1 190 ? 10.138 -1.429 8.855 1.00 91.19 190 VAL A O 1
ATOM 1497 N N . TRP A 1 191 ? 8.070 -1.375 7.927 1.00 86.62 191 TRP A N 1
ATOM 1498 C CA . TRP A 1 191 ? 7.370 -2.165 8.928 1.00 86.62 191 TRP A CA 1
ATOM 1499 C C . TRP A 1 191 ? 7.086 -3.563 8.389 1.00 86.62 191 TRP A C 1
ATOM 1501 O O . TRP A 1 191 ? 6.813 -3.706 7.198 1.00 86.62 191 TRP A O 1
ATOM 1511 N N . LEU A 1 192 ? 7.149 -4.553 9.272 1.00 84.25 192 LEU A N 1
ATOM 1512 C CA . LEU A 1 192 ? 6.563 -5.873 9.089 1.00 84.25 192 LEU A CA 1
ATOM 1513 C C . LEU A 1 192 ? 5.554 -6.050 10.219 1.00 84.25 192 LEU A C 1
ATOM 1515 O O . LEU A 1 192 ? 5.943 -6.099 11.389 1.00 84.25 192 LEU A O 1
ATOM 1519 N N . ASP A 1 193 ? 4.281 -6.065 9.864 1.00 79.50 193 ASP A N 1
ATOM 1520 C CA . ASP A 1 193 ? 3.161 -5.901 10.778 1.00 79.50 193 ASP A CA 1
ATOM 1521 C C . ASP A 1 193 ? 3.338 -4.607 11.604 1.00 79.50 193 ASP A C 1
ATOM 1523 O O . ASP A 1 193 ? 3.464 -3.505 11.054 1.00 79.50 193 ASP A O 1
ATOM 1527 N N . ASP A 1 194 ? 3.441 -4.726 12.926 1.00 78.19 194 ASP A N 1
ATOM 1528 C CA . ASP A 1 194 ? 3.713 -3.613 13.842 1.00 78.19 194 ASP A CA 1
ATOM 1529 C C . ASP A 1 194 ? 5.197 -3.474 14.219 1.00 78.19 194 ASP A C 1
ATOM 1531 O O . ASP A 1 194 ? 5.589 -2.593 14.995 1.00 78.19 194 ASP A O 1
ATOM 1535 N N . GLU A 1 195 ? 6.065 -4.330 13.673 1.00 80.75 195 GLU A N 1
ATOM 1536 C CA . GLU A 1 195 ? 7.488 -4.321 13.977 1.00 80.75 195 GLU A CA 1
ATOM 1537 C C . GLU A 1 195 ? 8.261 -3.444 12.990 1.00 80.75 195 GLU A C 1
ATOM 1539 O O . GLU A 1 195 ? 8.281 -3.658 11.777 1.00 80.75 195 GLU A O 1
ATOM 1544 N N . LYS A 1 196 ? 8.977 -2.453 13.522 1.00 89.50 196 LYS A N 1
ATOM 1545 C CA . LYS A 1 196 ? 9.883 -1.632 12.720 1.00 89.50 196 LYS A CA 1
ATOM 1546 C C . LYS A 1 196 ? 11.158 -2.404 12.390 1.00 89.50 196 LYS A C 1
ATOM 1548 O O . LYS A 1 196 ? 12.027 -2.560 13.249 1.00 89.50 196 LYS A O 1
ATOM 1553 N N . ILE A 1 197 ? 11.319 -2.783 11.126 1.00 92.19 197 ILE A N 1
ATOM 1554 C CA . ILE A 1 197 ? 12.461 -3.583 10.665 1.00 92.19 197 ILE A CA 1
ATOM 1555 C C . ILE A 1 197 ? 13.630 -2.702 10.231 1.00 92.19 197 ILE A C 1
ATOM 1557 O O . ILE A 1 197 ? 14.783 -2.975 10.573 1.00 92.19 197 ILE A O 1
ATOM 1561 N N . VAL A 1 198 ? 13.347 -1.632 9.483 1.00 91.88 198 VAL A N 1
ATOM 1562 C CA . VAL A 1 198 ? 14.369 -0.720 8.951 1.00 91.88 198 VAL A CA 1
ATOM 1563 C C . VAL A 1 198 ? 13.939 0.726 9.160 1.00 91.88 198 VAL A C 1
ATOM 1565 O O . VAL A 1 198 ? 12.797 1.087 8.907 1.00 91.88 198 VAL A O 1
ATOM 1568 N N . GLU A 1 199 ? 14.873 1.578 9.584 1.00 93.12 199 GLU A N 1
ATOM 1569 C CA . GLU A 1 199 ? 14.713 3.035 9.602 1.00 93.12 199 GLU A CA 1
ATOM 1570 C C . GLU A 1 199 ? 15.968 3.672 9.003 1.00 93.12 199 GLU A C 1
ATOM 1572 O O . GLU A 1 199 ? 17.075 3.485 9.510 1.00 93.12 199 GLU A O 1
ATOM 1577 N N . THR A 1 200 ? 15.815 4.421 7.912 1.00 91.56 200 THR A N 1
ATOM 1578 C CA . THR A 1 200 ? 16.937 5.079 7.225 1.00 91.56 200 THR A CA 1
ATOM 1579 C C . THR A 1 200 ? 16.516 6.410 6.608 1.00 91.56 200 THR A C 1
ATOM 1581 O O . THR A 1 200 ? 15.332 6.721 6.513 1.00 91.56 200 THR A O 1
ATOM 1584 N N . ASN A 1 201 ? 17.483 7.219 6.175 1.00 89.44 201 ASN A N 1
ATOM 1585 C CA . ASN A 1 201 ? 17.202 8.379 5.335 1.00 89.44 201 ASN A CA 1
ATOM 1586 C C . ASN A 1 201 ? 17.274 7.988 3.856 1.00 89.44 201 ASN A C 1
ATOM 1588 O O . ASN A 1 201 ? 18.242 7.361 3.429 1.00 89.44 201 ASN A O 1
ATOM 1592 N N . LEU A 1 202 ? 16.290 8.413 3.070 1.00 87.12 202 LEU A N 1
ATOM 1593 C CA . LEU A 1 202 ? 16.289 8.257 1.621 1.00 87.12 202 LEU A CA 1
ATOM 1594 C C . LEU A 1 202 ? 17.217 9.272 0.960 1.00 87.12 202 LEU A C 1
ATOM 1596 O O . LEU A 1 202 ? 17.209 10.465 1.278 1.00 87.12 202 LEU A O 1
ATOM 1600 N N . LEU A 1 203 ? 17.990 8.783 -0.007 1.00 86.81 203 LEU A N 1
ATOM 1601 C CA . LEU A 1 203 ? 18.822 9.590 -0.887 1.00 86.81 203 LEU A CA 1
ATOM 1602 C C . LEU A 1 203 ? 18.355 9.371 -2.331 1.00 86.81 203 LEU A C 1
ATOM 1604 O O . LEU A 1 203 ? 18.170 8.223 -2.725 1.00 86.81 203 LEU A O 1
ATOM 1608 N N . PRO A 1 204 ? 18.205 10.431 -3.145 1.00 85.12 204 PRO A N 1
ATOM 1609 C CA . PRO A 1 204 ? 17.799 10.319 -4.545 1.00 85.12 204 PRO A CA 1
ATOM 1610 C C . PRO A 1 204 ? 18.983 9.864 -5.417 1.00 85.12 204 PRO A C 1
ATOM 1612 O O . PRO A 1 204 ? 19.493 10.616 -6.247 1.00 85.12 204 PRO A O 1
ATOM 1615 N N . ASN A 1 205 ? 19.486 8.660 -5.163 1.00 90.56 205 ASN A N 1
ATOM 1616 C CA . ASN A 1 205 ? 20.593 8.035 -5.875 1.00 90.56 205 ASN A CA 1
ATOM 1617 C C . ASN A 1 205 ? 20.204 6.587 -6.177 1.00 90.56 205 ASN A C 1
ATOM 1619 O O . ASN A 1 205 ? 20.001 5.813 -5.249 1.00 90.56 205 ASN A O 1
ATOM 1623 N N . PHE A 1 206 ? 20.116 6.241 -7.460 1.00 89.12 206 PHE A N 1
ATOM 1624 C CA . PHE A 1 206 ? 19.609 4.945 -7.905 1.00 89.12 206 PHE A CA 1
ATOM 1625 C C . PHE A 1 206 ? 20.389 3.762 -7.312 1.00 89.12 206 PHE A C 1
ATOM 1627 O O . PHE A 1 206 ? 19.788 2.925 -6.652 1.00 89.12 206 PHE A O 1
ATOM 1634 N N . ASP A 1 207 ? 21.723 3.753 -7.421 1.00 90.88 207 ASP A N 1
ATOM 1635 C CA . ASP A 1 207 ? 22.560 2.677 -6.866 1.00 90.88 207 ASP A CA 1
ATOM 1636 C C . ASP A 1 207 ? 22.368 2.509 -5.348 1.00 90.88 207 ASP A C 1
ATOM 1638 O O . ASP A 1 207 ? 22.540 1.423 -4.797 1.00 90.88 207 ASP A O 1
ATOM 1642 N N . TYR A 1 208 ? 22.084 3.601 -4.629 1.00 90.62 208 TYR A N 1
ATOM 1643 C CA . TYR A 1 208 ? 21.758 3.539 -3.206 1.00 90.62 208 TYR A CA 1
ATOM 1644 C C . TYR A 1 208 ? 20.386 2.907 -2.962 1.00 90.62 208 TYR A C 1
ATOM 1646 O O . TYR A 1 208 ? 20.280 2.076 -2.063 1.00 90.62 208 TYR A O 1
ATOM 1654 N N . LEU A 1 209 ? 19.368 3.284 -3.741 1.00 91.31 209 LEU A N 1
ATOM 1655 C CA . LEU A 1 209 ? 18.017 2.732 -3.621 1.00 91.31 209 LEU A CA 1
ATOM 1656 C C . LEU A 1 209 ? 17.984 1.241 -3.973 1.00 91.31 209 LEU A C 1
ATOM 1658 O O . LEU A 1 209 ? 17.385 0.476 -3.230 1.00 91.31 209 LEU A O 1
ATOM 1662 N N . GLU A 1 210 ? 18.697 0.814 -5.015 1.00 92.19 210 GLU A N 1
ATOM 1663 C CA . GLU A 1 210 ? 18.809 -0.600 -5.401 1.00 92.19 210 GLU A CA 1
ATOM 1664 C C . GLU A 1 210 ? 19.425 -1.438 -4.271 1.00 92.19 210 GLU A C 1
ATOM 1666 O O . GLU A 1 210 ? 18.819 -2.396 -3.800 1.00 92.19 210 GLU A O 1
ATOM 1671 N N . ARG A 1 211 ? 20.568 -1.010 -3.716 1.00 92.12 211 ARG A N 1
ATOM 1672 C CA . ARG A 1 211 ? 21.179 -1.712 -2.571 1.00 92.12 211 ARG A CA 1
ATOM 1673 C C . ARG A 1 211 ? 20.304 -1.701 -1.320 1.00 92.12 211 ARG A C 1
ATOM 1675 O O . ARG A 1 211 ? 20.370 -2.634 -0.521 1.00 92.12 211 ARG A O 1
ATOM 1682 N N . LEU A 1 212 ? 19.557 -0.619 -1.095 1.00 91.50 212 LEU A N 1
ATOM 1683 C CA . LEU A 1 212 ? 18.631 -0.528 0.030 1.00 91.50 212 LEU A CA 1
ATOM 1684 C C . LEU A 1 212 ? 17.463 -1.503 -0.158 1.00 91.50 212 LEU A C 1
ATOM 1686 O O . LEU A 1 212 ? 17.117 -2.188 0.799 1.00 91.50 212 LEU A O 1
ATOM 1690 N N . SER A 1 213 ? 16.921 -1.605 -1.373 1.00 92.12 213 SER A N 1
ATOM 1691 C CA . SER A 1 213 ? 15.905 -2.589 -1.753 1.00 92.12 213 SER A CA 1
ATOM 1692 C C . SER A 1 213 ? 16.391 -4.013 -1.488 1.00 92.12 213 SER A C 1
ATOM 1694 O O . SER A 1 213 ? 15.774 -4.731 -0.702 1.00 92.12 213 SER A O 1
ATOM 1696 N N . ASP A 1 214 ? 17.557 -4.385 -2.027 1.00 92.56 214 ASP A N 1
ATOM 1697 C CA . ASP A 1 214 ? 18.157 -5.710 -1.827 1.00 92.56 214 ASP A CA 1
ATOM 1698 C C . ASP A 1 214 ? 18.325 -6.040 -0.334 1.00 92.56 214 ASP A C 1
ATOM 1700 O O . ASP A 1 214 ? 18.023 -7.145 0.122 1.00 92.56 214 ASP A O 1
ATOM 1704 N N . TYR A 1 215 ? 18.796 -5.062 0.448 1.00 92.56 215 TYR A N 1
ATOM 1705 C CA . TYR A 1 215 ? 18.977 -5.208 1.889 1.00 92.56 2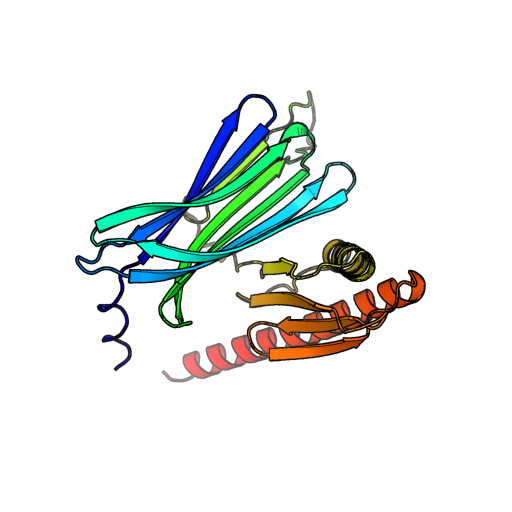15 TYR A CA 1
ATOM 1706 C C . TYR A 1 215 ? 17.650 -5.434 2.625 1.00 92.56 215 TYR A C 1
ATOM 1708 O O . TYR A 1 215 ? 17.567 -6.331 3.468 1.00 92.56 215 TYR A O 1
ATOM 1716 N N . VAL A 1 216 ? 16.622 -4.636 2.318 1.00 92.25 216 VAL A N 1
ATOM 1717 C CA . VAL A 1 216 ? 15.290 -4.752 2.929 1.00 92.25 216 VAL A CA 1
ATOM 1718 C C . VAL A 1 216 ? 14.662 -6.100 2.566 1.00 92.25 216 VAL A C 1
ATOM 1720 O O . VAL A 1 216 ? 14.233 -6.820 3.467 1.00 92.25 216 VAL A O 1
ATOM 1723 N N . ASN A 1 217 ? 14.701 -6.488 1.288 1.00 91.50 217 ASN A N 1
ATOM 1724 C CA . ASN A 1 217 ? 14.214 -7.778 0.793 1.00 91.50 217 ASN A CA 1
ATOM 1725 C C . ASN A 1 217 ? 14.866 -8.955 1.529 1.00 91.50 217 ASN A C 1
ATOM 1727 O O . ASN A 1 217 ? 14.178 -9.815 2.082 1.00 91.50 217 ASN A O 1
ATOM 1731 N N . ALA A 1 218 ? 16.200 -8.974 1.602 1.00 90.44 218 ALA A N 1
ATOM 1732 C CA . ALA A 1 218 ? 16.932 -10.032 2.294 1.00 90.44 218 ALA A CA 1
ATOM 1733 C C . ALA A 1 218 ? 16.595 -10.089 3.792 1.00 90.44 218 ALA A C 1
ATOM 1735 O O . ALA A 1 218 ? 16.470 -11.173 4.368 1.00 90.44 218 ALA A O 1
ATOM 1736 N N . ARG A 1 219 ? 16.431 -8.923 4.432 1.00 90.88 219 ARG A N 1
ATOM 1737 C CA . ARG A 1 219 ? 16.093 -8.836 5.854 1.00 90.88 219 ARG A CA 1
ATOM 1738 C C . ARG A 1 219 ? 14.689 -9.366 6.140 1.00 90.88 219 ARG A C 1
ATOM 1740 O O . ARG A 1 219 ? 14.541 -10.138 7.083 1.00 90.88 219 ARG A O 1
ATOM 1747 N N . LEU A 1 220 ? 13.696 -8.970 5.346 1.00 90.75 220 LEU A N 1
ATOM 1748 C CA . LEU A 1 220 ? 12.304 -9.390 5.517 1.00 90.75 220 LEU A CA 1
ATOM 1749 C C . LEU A 1 220 ? 12.134 -10.887 5.255 1.00 90.75 220 LEU A C 1
ATOM 1751 O O . LEU A 1 220 ? 11.572 -11.576 6.100 1.00 90.75 220 LEU A O 1
ATOM 1755 N N . ARG A 1 221 ? 12.720 -11.421 4.173 1.00 88.94 221 ARG A N 1
ATOM 1756 C CA . ARG A 1 221 ? 12.703 -12.871 3.902 1.00 88.94 221 ARG A CA 1
ATOM 1757 C C . ARG A 1 221 ? 13.289 -13.673 5.057 1.00 88.94 221 ARG A C 1
ATOM 1759 O O . ARG A 1 221 ? 12.696 -14.648 5.493 1.00 88.94 221 ARG A O 1
ATOM 1766 N N . SER A 1 222 ? 14.430 -13.235 5.591 1.00 88.38 222 SER A N 1
ATOM 1767 C CA . SER A 1 222 ? 15.060 -13.911 6.726 1.00 88.38 222 SER A CA 1
ATOM 1768 C C . SER A 1 222 ? 14.175 -13.914 7.975 1.00 88.38 222 SER A C 1
ATOM 1770 O O . SER A 1 222 ? 14.188 -14.903 8.704 1.00 88.38 222 SER A O 1
ATOM 1772 N N . LEU A 1 223 ? 13.432 -12.836 8.238 1.00 87.88 223 LEU A N 1
ATOM 1773 C CA . LEU A 1 223 ? 12.510 -12.758 9.374 1.00 87.88 223 LEU A CA 1
ATOM 1774 C C . LEU A 1 223 ? 11.274 -13.637 9.170 1.00 87.88 223 LEU A C 1
ATOM 1776 O O . LEU A 1 223 ? 10.904 -14.364 10.087 1.00 87.88 223 LEU A O 1
ATOM 1780 N N . LEU A 1 224 ? 10.677 -13.609 7.978 1.00 86.06 224 LEU A N 1
ATOM 1781 C CA . LEU A 1 224 ? 9.509 -14.426 7.648 1.00 86.06 224 LEU A CA 1
ATOM 1782 C C . LEU A 1 224 ? 9.831 -15.921 7.689 1.00 86.06 224 LEU A C 1
ATOM 1784 O O . LEU A 1 224 ? 9.108 -16.668 8.333 1.00 86.06 224 LEU A O 1
ATOM 1788 N N . SER A 1 225 ? 10.964 -16.354 7.126 1.00 85.75 225 SER A N 1
ATOM 1789 C CA . SER A 1 225 ? 11.385 -17.759 7.223 1.00 85.75 225 SER A CA 1
ATOM 1790 C C . SER A 1 225 ? 11.625 -18.201 8.672 1.00 85.75 225 SER A C 1
ATOM 1792 O O . SER A 1 225 ? 11.246 -19.304 9.040 1.00 85.75 225 SER A O 1
ATOM 1794 N N . GLN A 1 226 ? 12.192 -17.335 9.523 1.00 85.50 226 GLN A N 1
ATOM 1795 C CA . GLN A 1 226 ? 12.343 -17.634 10.956 1.00 85.50 226 GLN A CA 1
ATOM 1796 C C . GLN A 1 226 ? 10.993 -17.757 11.674 1.00 85.50 226 GLN A C 1
ATOM 1798 O O . GLN A 1 226 ? 10.852 -18.600 12.558 1.00 85.50 226 GLN A O 1
ATOM 1803 N N . ARG A 1 227 ? 10.009 -16.915 11.325 1.00 82.25 227 ARG A N 1
ATOM 1804 C CA . ARG A 1 227 ? 8.651 -16.990 11.885 1.00 82.25 227 ARG A CA 1
ATOM 1805 C C . ARG A 1 227 ? 7.922 -18.252 11.417 1.00 82.25 227 ARG A C 1
ATOM 1807 O O . ARG A 1 227 ? 7.312 -18.907 12.252 1.00 82.25 227 ARG A O 1
ATOM 1814 N N . ALA A 1 228 ? 8.060 -18.620 10.144 1.00 73.50 228 ALA A N 1
ATOM 1815 C CA . ALA A 1 228 ? 7.504 -19.848 9.577 1.00 73.50 228 ALA A CA 1
ATOM 1816 C C . ALA A 1 228 ? 8.048 -21.099 10.290 1.00 73.50 228 ALA A C 1
ATOM 1818 O O . ALA A 1 228 ? 7.279 -21.919 10.781 1.00 73.50 228 ALA A O 1
ATOM 1819 N N . GLU A 1 229 ? 9.374 -21.195 10.456 1.00 75.19 229 GLU A N 1
ATOM 1820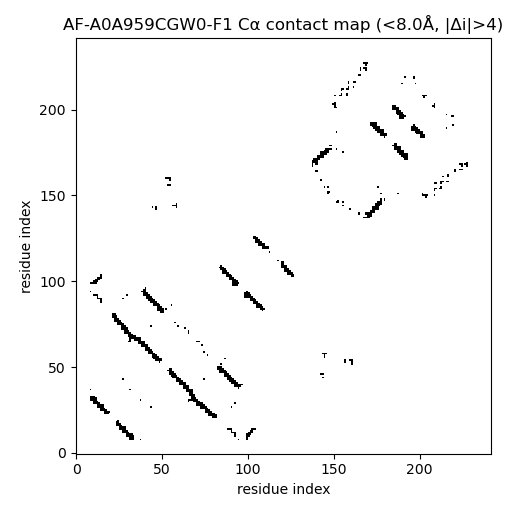 C CA . GLU A 1 229 ? 10.008 -22.294 11.201 1.00 75.19 229 GLU A CA 1
ATOM 1821 C C . GLU A 1 229 ? 9.557 -22.331 12.672 1.00 75.19 229 GLU A C 1
ATOM 1823 O O . GLU A 1 229 ? 9.389 -23.402 13.252 1.00 75.19 229 GLU A O 1
ATOM 1828 N N . ALA A 1 230 ? 9.366 -21.174 13.311 1.00 68.69 230 ALA A N 1
ATOM 1829 C CA . ALA A 1 230 ? 8.910 -21.112 14.699 1.00 68.69 230 ALA A CA 1
ATOM 1830 C C . ALA A 1 230 ? 7.430 -21.502 14.865 1.00 68.69 230 ALA A C 1
ATOM 1832 O O . ALA A 1 230 ? 7.087 -22.098 15.885 1.00 68.69 230 ALA A O 1
ATOM 1833 N N . GLY A 1 231 ? 6.578 -21.177 13.888 1.00 59.56 231 GLY A N 1
ATOM 1834 C CA . GLY A 1 231 ? 5.165 -21.563 13.861 1.00 59.56 231 GLY A CA 1
ATOM 1835 C C . GLY A 1 231 ? 4.976 -23.074 13.734 1.00 59.56 231 GLY A C 1
ATOM 1836 O O . GLY A 1 231 ? 4.261 -23.661 14.542 1.00 59.56 231 GLY A O 1
ATOM 1837 N N . ASP A 1 232 ? 5.712 -23.707 12.816 1.00 57.53 232 ASP A N 1
ATOM 1838 C CA . ASP A 1 232 ? 5.676 -25.161 12.573 1.00 57.53 232 ASP A CA 1
ATOM 1839 C C . ASP A 1 232 ? 6.070 -25.959 13.839 1.00 57.53 232 ASP A C 1
ATOM 1841 O O . ASP A 1 232 ? 5.404 -26.908 14.251 1.00 57.53 232 ASP A O 1
ATOM 1845 N N . ASN A 1 233 ? 7.090 -25.486 14.569 1.00 54.53 233 ASN A N 1
ATOM 1846 C CA . ASN A 1 233 ? 7.523 -26.107 15.828 1.00 54.53 233 ASN A CA 1
ATOM 1847 C C . ASN A 1 233 ? 6.496 -25.983 16.975 1.00 54.53 233 ASN A C 1
ATOM 1849 O O . ASN A 1 233 ? 6.488 -26.819 17.880 1.00 54.53 233 ASN A O 1
ATOM 1853 N N . LEU A 1 234 ? 5.655 -24.942 16.981 1.00 52.84 234 LEU A N 1
ATOM 1854 C CA . LEU A 1 234 ? 4.626 -24.748 18.011 1.00 52.84 234 LEU A CA 1
ATOM 1855 C C . LEU A 1 234 ? 3.406 -25.646 17.767 1.00 52.84 234 LEU A C 1
ATOM 1857 O O . LEU A 1 234 ? 2.795 -26.114 18.730 1.00 52.84 234 LEU A O 1
ATOM 1861 N N . GLU A 1 235 ? 3.065 -25.921 16.507 1.00 50.78 235 GLU A N 1
ATOM 1862 C CA . GLU A 1 235 ? 1.989 -26.855 16.158 1.00 50.78 235 GLU A CA 1
ATOM 1863 C C . GLU A 1 235 ? 2.371 -28.308 16.476 1.00 50.78 235 GLU A C 1
ATOM 1865 O O . GLU A 1 235 ? 1.566 -29.041 17.062 1.00 50.78 235 GLU A O 1
ATOM 1870 N N . ASP A 1 236 ? 3.622 -28.695 16.214 1.00 52.38 236 ASP A N 1
ATOM 1871 C CA . ASP A 1 236 ? 4.152 -30.022 16.553 1.00 52.38 236 ASP A CA 1
ATOM 1872 C C . ASP A 1 236 ? 4.172 -30.291 18.073 1.00 52.38 236 ASP A C 1
ATOM 1874 O O . ASP A 1 236 ? 3.873 -31.404 18.523 1.00 52.38 236 ASP A O 1
ATOM 1878 N N . GLU A 1 237 ? 4.457 -29.280 18.905 1.00 47.59 237 GLU A N 1
ATOM 1879 C CA . GLU A 1 237 ? 4.410 -29.420 20.370 1.00 47.59 237 GLU A CA 1
ATOM 1880 C C . GLU A 1 237 ? 2.978 -29.569 20.912 1.00 47.59 237 GLU A C 1
ATOM 1882 O O . GLU A 1 237 ? 2.762 -30.271 21.906 1.00 47.59 237 GLU A O 1
ATOM 1887 N N . LEU A 1 238 ? 1.982 -28.966 20.255 1.00 42.81 238 LEU A N 1
ATOM 1888 C CA . LEU A 1 238 ? 0.573 -29.067 20.650 1.00 42.81 238 LEU A CA 1
ATOM 1889 C C . LEU A 1 238 ? -0.074 -30.388 20.209 1.00 42.81 238 LEU A C 1
ATOM 1891 O O . LEU A 1 238 ? -0.994 -30.867 20.878 1.00 42.81 238 LEU A O 1
ATOM 1895 N N . GLN A 1 239 ? 0.431 -31.022 19.147 1.00 47.06 239 GLN A N 1
ATOM 1896 C CA . GLN A 1 239 ? -0.009 -32.356 18.717 1.00 47.06 239 GLN A CA 1
ATOM 1897 C C . GLN A 1 239 ? 0.664 -33.507 19.489 1.00 47.06 239 GLN A C 1
ATOM 1899 O O . GLN A 1 239 ? 0.190 -34.64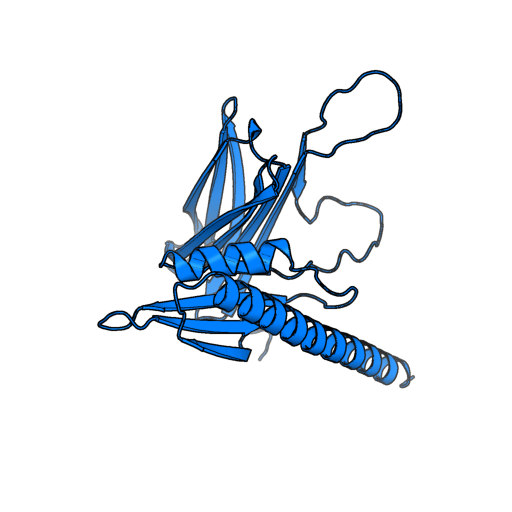3 19.440 1.00 47.06 239 GLN A O 1
ATOM 1904 N N . GLY A 1 240 ? 1.722 -33.230 20.259 1.00 46.91 240 GLY A N 1
ATOM 1905 C CA . GLY A 1 240 ? 2.421 -34.211 21.100 1.00 46.91 240 GLY A CA 1
ATOM 1906 C C . GLY A 1 240 ? 1.802 -34.472 22.482 1.00 46.91 240 GLY A C 1
ATOM 1907 O O . GLY A 1 240 ? 2.339 -35.282 23.241 1.00 46.91 240 GLY A O 1
ATOM 1908 N N . ILE A 1 241 ? 0.700 -33.800 22.836 1.00 48.47 241 ILE A N 1
ATOM 1909 C CA . ILE A 1 241 ? 0.032 -33.933 24.142 1.00 48.47 241 ILE A CA 1
ATOM 1910 C C . ILE A 1 241 ? -1.350 -34.583 23.976 1.00 48.47 241 ILE A C 1
ATOM 1912 O O . ILE A 1 241 ? -2.363 -33.945 24.238 1.00 48.47 241 ILE A O 1
ATOM 1916 N N . TYR A 1 242 ? -1.398 -35.858 23.573 1.00 40.16 242 TYR A N 1
ATOM 1917 C CA . TYR A 1 242 ? -2.524 -36.772 23.838 1.00 40.16 242 TYR A CA 1
ATOM 1918 C C . TYR A 1 242 ? -2.052 -38.223 23.967 1.00 40.16 242 TYR A C 1
ATOM 1920 O O . TYR A 1 242 ? -1.271 -38.684 23.106 1.00 40.16 242 TYR A O 1
#

Nearest PDB structures (foldseek):
  3o0l-assembly1_B  TM=6.414E-01  e=9.240E-04  Shewanella loihica PV-4
  1ex0-assembly1_B  TM=6.151E-01  e=4.279E-04  Homo sapiens
  1evu-assembly1_A  TM=5.256E-01  e=3.628E-04  Homo sapiens
  1ex0-assembly1_A  TM=5.534E-01  e=9.762E-04  Homo sapiens
  6ncx-assembly1_C  TM=4.542E-01  e=1.038E-02  Eisenbergiella tayi

Foldseek 3Di:
DVVVVLPPWQKEWDWDWDDDPQKIKIWIKMFTQAQAKAKKKKWKWKWAAWPVRFIDIDIDIDIDIAHHGDMDTDDMDMDGNNGGQKMKIKMFIGGPNHTNYMWIKIWHQDPPPDDDDDDTDTDIDTPPPDDDDPDPPFPQEEEAEQDDDPLSVLLSRLQVSPADRDPQLHYWYWYWHWDDDDDQWIWTWIDIHPDTQDIDTGDSDNVVSNVVSVVVRVSVNVVSVVVSVVVVVVVVVVVPPD

Secondary structure (DSSP, 8-state):
--TTSTTS--EEEEEEEEEETTEEEEEEEEEE-SSS-EEEEEEEEEEEEETT--EEEEEEEEEEEE-TT-EEEEEEEEEEGGGEEEEEEEEEEEETTEEEEEEEEEEEEE---SSS---PEEEEEETT---S---------EEEEE--SHHHHHHHHHHHHH--PPTT--S-EEEEEEEE-SSS-EEEEEEETTEEEEEEEE-S-HHHHHHHHHHHHHHHHHHHHHHHHHHHHHHHHHHT--

Radius of gyration: 20.1 Å; Cα contacts (8 Å, |Δi|>4): 475; chains: 1; bounding box: 50×57×59 Å

Mean predicted aligned error: 13.74 Å

Sequence (242 aa):
MAQDLEEEAALQGKILYEVEGKDIVLKAQAQNTTTDEVILGFDFILTGTDKNNNSISNNQDGQAKLAGEESKMIASTRMVLSELKDFEAVLLIYYQDILMDSDTLVYSADRQKQNDGAAYEEDISREGDYEGQESGFEFGGLVIDNTRTRAGRDLYDLFYAQWESPAGSGDYYIKLEEFPGRGRTTRLVVWLDDEKIVETNLLPNFDYLERLSDYVNARLRSLLSQRAEAGDNLEDELQGIY

Solvent-accessible surface area (backbone atoms only — not comparable to full-atom values): 13837 Å² total; per-residue (Å²): 121,79,77,66,61,69,75,77,62,48,50,45,50,42,76,44,76,47,79,62,92,55,32,36,36,41,33,36,32,39,32,32,70,37,81,58,71,46,68,31,41,37,40,43,36,34,36,36,28,29,74,85,71,47,71,43,74,48,65,50,72,53,74,47,81,36,49,38,62,31,72,44,79,77,49,73,52,76,46,56,53,83,50,44,32,34,35,42,36,40,40,42,31,22,49,94,89,38,83,64,33,63,33,56,43,40,36,41,51,50,80,84,84,74,86,87,80,93,72,81,54,77,46,81,47,57,86,82,81,70,90,84,65,100,65,88,77,62,52,77,52,45,75,44,70,47,50,80,50,70,54,42,45,56,28,49,45,52,32,61,77,69,57,74,80,60,87,70,46,46,75,48,37,35,36,42,38,48,50,80,45,97,76,89,51,28,38,40,36,34,26,50,64,91,42,79,76,46,76,50,72,59,60,90,41,67,76,57,34,52,54,49,25,55,50,51,50,55,52,52,47,55,51,36,54,52,50,29,57,52,51,55,56,53,54,56,60,65,70,69,74,124